Protein AF-A0A952AJ38-F1 (afdb_monomer_lite)

Secondary structure (DSSP, 8-state):
-HHHHHHHHHHHHHHHTTT-S--------HHHHHHHHH----PPPPPHHHHHHHHHHHHHHHHHHHHHHHHHH-HHHHTTS-TT-HHHHHHHHHHHHHHSS-GGGGS-SSPPPPSS---EEEE---HHHHHHHHHHHHHHHHHTTHHHHHHHTGGGTTSGGGSSTTHHHHHHHHTTSS-HHHHHHHHHHHHHHHHHHHHHHHTT-TTEEEE-TT-HHHHHHHHH-

Foldseek 3Di:
DLVVLLVVVVVVVVVCVVPDVDDDDDDLPLSSVCCNFFNDQPQDDFDVVLLVVLVVCCVVVHLVVLLVLCCVQAVVCSVVDPSVDSVVSSVQSRRCVRPVDGPVVSPDPGGDDDPDDDQAAAADDDLVVVLVVLLVVLVVCVVVCLLVVLVVCVVVCPPPVQVDQSNVLSVCCVVVVDPPVRSSVSSSVVVSVVVVVSCVSCVVPPSYDYDHPVPVVVVVVSVVD

Radius of gyration: 21.13 Å; chains: 1; bounding box: 54×47×45 Å

Structure (mmCIF, N/CA/C/O backbone):
data_AF-A0A952AJ38-F1
#
_entry.id   AF-A0A952AJ38-F1
#
loop_
_atom_site.group_PDB
_atom_site.id
_atom_site.type_symbol
_atom_site.label_atom_id
_atom_site.label_alt_id
_atom_site.label_comp_id
_atom_site.label_asym_id
_atom_site.label_entity_id
_atom_site.label_seq_id
_atom_site.pdbx_PDB_ins_code
_atom_site.Cartn_x
_atom_site.Cartn_y
_atom_site.Cartn_z
_atom_site.occupancy
_atom_site.B_iso_or_equiv
_atom_site.auth_seq_id
_atom_site.auth_comp_id
_atom_site.auth_asym_id
_atom_site.auth_atom_id
_atom_site.pdbx_PDB_model_num
ATOM 1 N N . ILE A 1 1 ? -6.603 13.387 -0.981 1.00 57.97 1 ILE A N 1
ATOM 2 C CA . ILE A 1 1 ? -6.885 11.988 -1.418 1.00 57.97 1 ILE A CA 1
ATOM 3 C C . ILE A 1 1 ? -7.470 11.147 -0.281 1.00 57.97 1 ILE A C 1
ATOM 5 O O . ILE A 1 1 ? -8.642 10.820 -0.361 1.00 57.97 1 ILE A O 1
ATOM 9 N N . PHE A 1 2 ? -6.724 10.821 0.784 1.00 65.38 2 PHE A N 1
ATOM 10 C CA . PHE A 1 2 ? -7.222 9.942 1.863 1.00 65.38 2 PHE A CA 1
ATOM 11 C C . PHE A 1 2 ? -8.479 10.477 2.567 1.00 65.38 2 PHE A C 1
ATOM 13 O O . PHE A 1 2 ? -9.446 9.740 2.738 1.00 65.38 2 PHE A O 1
ATOM 20 N N . HIS A 1 3 ? -8.494 11.773 2.894 1.00 67.06 3 HIS A N 1
ATOM 21 C CA . HIS A 1 3 ? -9.665 12.446 3.459 1.00 67.06 3 HIS A CA 1
ATOM 22 C C . HIS A 1 3 ? -10.887 12.341 2.528 1.00 67.06 3 HIS A C 1
ATOM 24 O O . HIS A 1 3 ? -11.971 11.941 2.944 1.00 67.06 3 HIS A O 1
ATOM 30 N N . THR A 1 4 ? -10.681 12.588 1.232 1.00 71.50 4 THR A N 1
ATOM 31 C CA . THR A 1 4 ? -11.706 12.463 0.187 1.00 71.50 4 THR A CA 1
ATOM 32 C C . THR A 1 4 ? -12.260 11.041 0.080 1.00 71.50 4 THR A C 1
ATOM 34 O O . THR A 1 4 ? -13.469 10.860 -0.027 1.00 71.50 4 THR A O 1
ATOM 37 N N . ILE A 1 5 ? -11.393 10.024 0.114 1.00 76.19 5 ILE A N 1
ATOM 38 C CA . ILE A 1 5 ? -11.800 8.613 0.044 1.00 76.19 5 ILE A CA 1
ATOM 39 C C . ILE A 1 5 ? -12.633 8.244 1.269 1.00 76.19 5 ILE A C 1
ATOM 41 O O . ILE A 1 5 ? -13.696 7.651 1.111 1.00 76.19 5 ILE A O 1
ATOM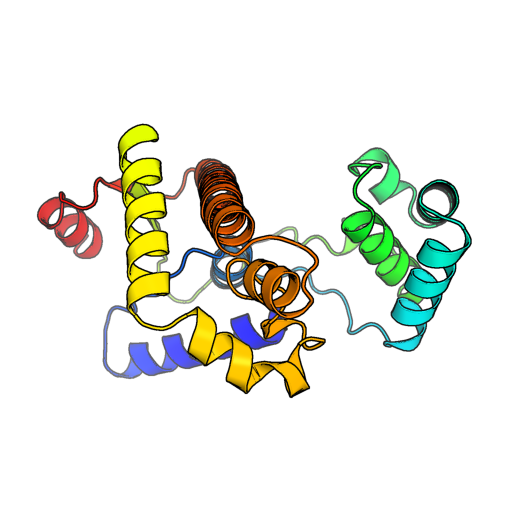 45 N N . ARG A 1 6 ? -12.210 8.669 2.467 1.00 81.31 6 ARG A N 1
ATOM 46 C CA . ARG A 1 6 ? -12.978 8.461 3.700 1.00 81.31 6 ARG A CA 1
ATOM 47 C C . ARG A 1 6 ? -14.382 9.048 3.588 1.00 81.31 6 ARG A C 1
ATOM 49 O O . ARG A 1 6 ? -15.346 8.335 3.834 1.00 81.31 6 ARG A O 1
ATOM 56 N N . ILE A 1 7 ? -14.500 10.315 3.180 1.00 80.62 7 ILE A N 1
ATOM 57 C CA . ILE A 1 7 ? -15.801 10.983 3.014 1.00 80.62 7 ILE A CA 1
ATOM 58 C C . ILE A 1 7 ? -16.688 10.208 2.038 1.00 80.62 7 ILE A C 1
ATOM 60 O O . ILE A 1 7 ? -17.851 9.944 2.340 1.00 80.62 7 ILE A O 1
ATOM 64 N N . LYS A 1 8 ? -16.138 9.800 0.888 1.00 85.25 8 LYS A N 1
ATOM 65 C CA . LYS A 1 8 ? -16.883 9.023 -0.111 1.00 85.25 8 LYS A CA 1
ATOM 66 C C . LYS A 1 8 ? -17.350 7.674 0.441 1.00 85.25 8 LYS A C 1
ATOM 68 O O . LYS A 1 8 ? -18.490 7.291 0.191 1.00 85.25 8 LYS A O 1
ATOM 73 N N . PHE A 1 9 ? -16.510 6.974 1.205 1.00 87.00 9 PHE A N 1
ATOM 74 C CA . PHE A 1 9 ? -16.883 5.712 1.846 1.00 87.00 9 PHE A CA 1
ATOM 75 C C . PHE A 1 9 ? -17.992 5.910 2.876 1.00 87.00 9 PHE A C 1
ATOM 77 O O . PHE A 1 9 ? -19.010 5.232 2.787 1.00 87.00 9 PHE A O 1
ATOM 84 N N . SER A 1 10 ? -17.859 6.880 3.784 1.00 85.88 10 SER A N 1
ATOM 85 C CA . SER A 1 10 ? -18.896 7.186 4.776 1.00 85.88 10 SER A CA 1
ATOM 86 C C . SER A 1 10 ? -20.231 7.546 4.118 1.00 85.88 10 SER A C 1
ATOM 88 O O . SER A 1 10 ? -21.268 7.022 4.513 1.00 85.88 10 SER A O 1
ATOM 90 N N . ALA A 1 11 ? -20.218 8.365 3.061 1.00 89.00 11 ALA A N 1
ATOM 91 C CA . ALA A 1 11 ? -21.431 8.707 2.319 1.00 89.00 11 ALA A CA 1
ATOM 92 C C . ALA A 1 11 ? -22.086 7.473 1.673 1.00 89.00 11 ALA A C 1
ATOM 94 O O . ALA A 1 11 ? -23.306 7.314 1.734 1.00 89.00 11 ALA A O 1
ATOM 95 N N . LYS A 1 12 ? -21.286 6.578 1.079 1.00 92.62 12 LYS A N 1
ATOM 96 C CA . LYS A 1 12 ? -21.795 5.364 0.429 1.00 92.62 12 LYS A CA 1
ATOM 97 C C . LYS A 1 12 ? -22.348 4.358 1.436 1.00 92.62 12 LYS A C 1
ATOM 99 O O . LYS A 1 12 ? -23.395 3.775 1.183 1.00 92.62 12 LYS A O 1
ATOM 104 N N . VAL A 1 13 ? -21.682 4.192 2.574 1.00 92.12 13 VAL A N 1
ATOM 105 C CA . VAL A 1 13 ? -22.129 3.321 3.667 1.00 92.12 13 VAL A CA 1
ATOM 106 C C . VAL A 1 13 ? -23.446 3.826 4.251 1.00 92.12 13 VAL A C 1
ATOM 108 O O . VAL A 1 13 ? -24.404 3.064 4.328 1.00 92.12 13 VAL A O 1
ATOM 111 N N . ASN A 1 14 ? -23.549 5.128 4.533 1.00 90.94 14 ASN A N 1
ATOM 112 C CA . ASN A 1 14 ? -24.799 5.734 4.998 1.00 90.94 14 ASN A CA 1
ATOM 113 C C . ASN A 1 14 ? -25.936 5.569 3.985 1.00 90.94 14 ASN A C 1
ATOM 115 O O . ASN A 1 14 ? -27.084 5.395 4.375 1.00 90.94 14 ASN A O 1
ATOM 119 N N . TYR A 1 15 ? -25.634 5.615 2.684 1.00 94.38 15 TYR A N 1
ATOM 120 C CA . TYR A 1 15 ? -26.619 5.335 1.641 1.00 94.38 15 TYR A CA 1
ATOM 121 C C . TYR A 1 15 ? -27.088 3.873 1.664 1.00 94.38 15 TYR A C 1
ATOM 123 O O . TYR A 1 15 ? -28.288 3.632 1.593 1.00 94.38 15 TYR A O 1
ATOM 131 N N . ILE A 1 16 ? -26.169 2.909 1.788 1.00 94.50 16 ILE A N 1
ATOM 132 C CA . ILE A 1 16 ? -26.499 1.474 1.858 1.00 94.50 16 ILE A CA 1
ATOM 133 C C . ILE A 1 16 ? -27.380 1.183 3.076 1.00 94.50 16 ILE A C 1
ATOM 135 O O . ILE A 1 16 ? -28.378 0.474 2.943 1.00 94.50 16 ILE A O 1
ATOM 139 N N . PHE A 1 17 ? -27.070 1.794 4.223 1.00 94.81 17 PHE A N 1
ATOM 140 C CA . PHE A 1 17 ? -27.839 1.623 5.455 1.00 94.81 17 PHE A CA 1
ATOM 141 C C . PHE A 1 17 ? -29.271 2.173 5.402 1.00 94.81 17 PHE A C 1
ATOM 143 O O . PHE A 1 17 ? -30.068 1.873 6.285 1.00 94.81 17 PHE A O 1
ATOM 150 N N . LYS A 1 18 ? -29.646 2.931 4.360 1.00 94.69 18 LYS A N 1
ATOM 151 C CA . LYS A 1 18 ? -31.046 3.344 4.165 1.00 94.69 18 LYS A CA 1
ATOM 152 C C . LYS A 1 18 ? -31.967 2.175 3.814 1.00 94.69 18 LYS A C 1
ATOM 154 O O . LYS A 1 18 ? -33.159 2.261 4.079 1.00 94.69 18 LYS A O 1
ATOM 159 N N . THR A 1 19 ? -31.438 1.132 3.174 1.00 95.75 19 THR A N 1
ATOM 160 C CA . THR A 1 19 ? -32.229 -0.006 2.670 1.00 95.75 19 THR A CA 1
ATOM 161 C C . THR A 1 19 ? -31.679 -1.369 3.076 1.00 95.75 19 THR A C 1
ATOM 163 O O . THR A 1 19 ? -32.331 -2.377 2.830 1.00 95.75 19 THR A O 1
ATOM 166 N N . ASN A 1 20 ? -30.493 -1.419 3.684 1.00 94.75 20 ASN A N 1
ATOM 167 C CA . ASN A 1 20 ? -29.841 -2.652 4.107 1.00 94.75 20 ASN A CA 1
ATOM 168 C C . ASN A 1 20 ? -29.348 -2.518 5.541 1.00 94.75 20 ASN A C 1
ATOM 170 O O . ASN A 1 20 ? -28.919 -1.454 5.967 1.00 94.75 20 ASN A O 1
ATOM 174 N N . ASN A 1 21 ? -29.305 -3.631 6.255 1.00 92.75 21 ASN A N 1
ATOM 175 C CA . ASN A 1 21 ? -28.887 -3.659 7.657 1.00 92.75 21 ASN A CA 1
ATOM 176 C C . ASN A 1 21 ? -27.367 -3.872 7.774 1.00 92.75 21 ASN A C 1
ATOM 178 O O . ASN A 1 21 ? -26.798 -3.784 8.857 1.00 92.75 21 ASN A O 1
ATOM 182 N N . LYS A 1 22 ? -26.714 -4.200 6.652 1.00 92.62 22 LYS A N 1
ATOM 183 C CA . LYS A 1 22 ? -25.302 -4.569 6.545 1.00 92.62 22 LYS A CA 1
ATOM 184 C C . LYS A 1 22 ? -24.695 -3.889 5.319 1.00 92.62 22 LYS A C 1
ATOM 186 O O . LYS A 1 22 ? -25.331 -3.803 4.269 1.00 92.62 22 LYS A O 1
ATOM 191 N N . ALA A 1 23 ? -23.453 -3.435 5.447 1.00 93.94 23 ALA A N 1
ATOM 192 C CA . ALA A 1 23 ? -22.664 -2.888 4.351 1.00 93.94 23 ALA A CA 1
ATOM 193 C C . ALA A 1 23 ? -21.300 -3.583 4.326 1.00 93.94 23 ALA A C 1
ATOM 195 O O . ALA A 1 23 ? -20.601 -3.613 5.337 1.00 93.94 23 ALA A O 1
ATOM 196 N N . VAL A 1 24 ? -20.917 -4.132 3.172 1.00 92.81 24 VAL A N 1
ATOM 197 C CA . VAL A 1 24 ? -19.643 -4.842 3.007 1.00 92.81 24 VAL A CA 1
ATOM 198 C C . VAL A 1 24 ? -18.662 -3.953 2.252 1.00 92.81 24 VAL A C 1
ATOM 200 O O . VAL A 1 24 ? -18.930 -3.522 1.130 1.00 92.81 24 VAL A O 1
ATOM 203 N N . ILE A 1 25 ? -17.510 -3.687 2.867 1.00 92.25 25 ILE A N 1
ATOM 204 C CA . ILE A 1 25 ? -16.391 -2.981 2.240 1.00 92.25 25 ILE A CA 1
ATOM 205 C C . ILE A 1 25 ? -15.280 -3.995 1.996 1.00 92.25 25 ILE A C 1
ATOM 207 O O . ILE A 1 25 ? -14.786 -4.614 2.935 1.00 92.25 25 ILE A O 1
ATOM 211 N N . VAL A 1 26 ? -14.866 -4.138 0.738 1.00 93.12 26 VAL A N 1
ATOM 212 C CA . VAL A 1 26 ? -13.813 -5.077 0.334 1.00 93.12 26 VAL A CA 1
ATOM 213 C C . VAL A 1 26 ? -12.613 -4.305 -0.198 1.00 93.12 26 VAL A C 1
ATOM 215 O O . VAL A 1 26 ? -12.753 -3.382 -1.000 1.00 93.12 26 VAL A O 1
ATOM 218 N N . GLY A 1 27 ? -11.413 -4.681 0.238 1.00 91.25 27 GLY A N 1
ATOM 219 C CA . GLY A 1 27 ? -10.174 -4.100 -0.265 1.00 91.25 27 GLY A CA 1
ATOM 220 C C . GLY A 1 27 ? -8.945 -4.574 0.500 1.00 91.25 27 GLY A C 1
ATOM 221 O O . GLY A 1 27 ? -9.046 -5.187 1.556 1.00 91.25 27 GLY A O 1
ATOM 222 N N . GLY A 1 28 ? -7.765 -4.267 -0.040 1.00 88.56 28 GLY A N 1
ATOM 223 C CA . GLY A 1 28 ? -6.478 -4.629 0.565 1.00 88.56 28 GLY A CA 1
ATOM 224 C C . GLY A 1 28 ? -5.629 -3.434 1.009 1.00 88.56 28 GLY A C 1
ATOM 225 O O . GLY A 1 28 ? -4.509 -3.613 1.491 1.00 88.56 28 GLY A O 1
ATOM 226 N N . THR A 1 29 ? -6.110 -2.201 0.837 1.00 91.00 29 THR A N 1
ATOM 227 C CA . THR A 1 29 ? -5.345 -0.998 1.190 1.00 91.00 29 THR A CA 1
ATOM 228 C C . THR A 1 29 ? -5.530 -0.683 2.668 1.00 91.00 29 THR A C 1
ATOM 230 O O . THR A 1 29 ? -6.440 0.052 3.051 1.00 91.00 29 THR A O 1
ATOM 233 N N . GLY A 1 30 ? -4.640 -1.220 3.506 1.00 90.31 30 GLY A N 1
ATOM 234 C CA . GLY A 1 30 ? -4.735 -1.111 4.964 1.00 90.31 30 GLY A CA 1
ATOM 235 C C . GLY A 1 30 ? -4.888 0.319 5.488 1.00 90.31 30 GLY A C 1
ATOM 236 O O . GLY A 1 30 ? -5.667 0.548 6.407 1.00 90.31 30 GLY A O 1
ATOM 237 N N . LEU A 1 31 ? -4.229 1.303 4.866 1.00 87.94 31 LEU A N 1
ATOM 238 C CA . LEU A 1 31 ? -4.378 2.709 5.250 1.00 87.94 31 LEU A CA 1
ATOM 239 C C . LEU A 1 31 ? -5.776 3.273 4.938 1.00 87.94 31 LEU A C 1
ATOM 241 O O . LEU A 1 31 ? -6.271 4.086 5.708 1.00 87.94 31 LEU A O 1
ATOM 245 N N . TYR A 1 32 ? -6.431 2.848 3.851 1.00 90.44 32 TYR A N 1
ATOM 246 C CA . TYR A 1 32 ? -7.797 3.291 3.532 1.00 90.44 32 TYR A CA 1
ATOM 247 C C . TYR A 1 32 ? -8.815 2.673 4.491 1.00 90.44 32 TYR A C 1
ATOM 249 O O . TYR A 1 32 ? -9.697 3.377 4.975 1.00 90.44 32 TYR A O 1
ATOM 257 N N . ILE A 1 33 ? -8.657 1.383 4.804 1.00 90.69 33 ILE A N 1
ATOM 258 C CA . ILE A 1 33 ? -9.509 0.690 5.778 1.00 90.69 33 ILE A CA 1
ATOM 259 C C . ILE A 1 33 ? -9.339 1.325 7.157 1.00 90.69 33 ILE A C 1
ATOM 261 O O . ILE A 1 33 ? -10.325 1.700 7.780 1.00 90.69 33 ILE A O 1
ATOM 265 N N . LYS A 1 34 ? -8.095 1.552 7.595 1.00 88.38 34 LYS A N 1
ATOM 266 C CA . LYS A 1 34 ? -7.809 2.246 8.854 1.00 88.38 34 LYS A CA 1
ATOM 267 C C . LYS A 1 34 ? -8.424 3.647 8.883 1.00 88.38 34 LYS A C 1
ATOM 269 O O . LYS A 1 34 ? -9.102 3.992 9.839 1.00 88.38 34 LYS A O 1
ATOM 274 N N . ALA A 1 35 ? -8.240 4.428 7.818 1.00 88.50 35 ALA A N 1
ATOM 275 C CA . ALA A 1 35 ? -8.795 5.776 7.702 1.00 88.50 35 ALA A CA 1
ATOM 276 C C . ALA A 1 35 ? -10.323 5.808 7.828 1.00 88.50 35 ALA A C 1
ATOM 278 O O . ALA A 1 35 ? -10.878 6.743 8.404 1.00 88.50 35 ALA A O 1
ATOM 279 N N . PHE A 1 36 ? -10.996 4.802 7.267 1.00 89.50 36 PHE A N 1
ATOM 280 C CA . PHE A 1 36 ? -12.436 4.635 7.384 1.00 89.50 36 PHE A CA 1
ATOM 281 C C . PHE A 1 36 ? -12.840 4.232 8.805 1.00 89.50 36 PHE A C 1
ATOM 283 O O . PHE A 1 36 ? -13.657 4.920 9.410 1.00 89.50 36 PHE A O 1
ATOM 290 N N . CYS A 1 37 ? -12.241 3.176 9.357 1.00 88.88 37 CYS A N 1
ATOM 291 C CA . CYS A 1 37 ? -12.620 2.632 10.661 1.00 88.88 37 CYS A CA 1
ATOM 292 C C . CYS A 1 37 ? -12.268 3.570 11.823 1.00 88.88 37 CYS A C 1
ATOM 294 O O . CYS A 1 37 ? -13.074 3.763 12.722 1.00 88.88 37 CYS A O 1
ATOM 296 N N . GLU A 1 38 ? -11.077 4.163 11.807 1.00 87.00 38 GLU A N 1
ATOM 297 C CA . GLU A 1 38 ? -10.504 4.881 12.954 1.00 87.00 38 GLU A CA 1
ATOM 298 C C . GLU A 1 38 ? -10.429 6.395 12.743 1.00 87.00 38 GLU A C 1
ATOM 300 O O . GLU A 1 38 ? -10.323 7.147 13.713 1.00 87.00 38 GLU A O 1
ATOM 305 N N . GLY A 1 39 ? -10.504 6.856 11.493 1.00 84.81 39 GLY A N 1
ATOM 306 C CA . GLY A 1 39 ? -10.269 8.245 11.121 1.00 84.81 39 GLY A CA 1
ATOM 307 C C . GLY A 1 39 ? -8.856 8.527 10.621 1.00 84.81 39 GLY A C 1
ATOM 308 O O . GLY A 1 39 ? -8.023 7.639 10.466 1.00 84.81 39 GLY A O 1
ATOM 309 N N . LEU A 1 40 ? -8.605 9.801 10.323 1.00 80.62 40 LEU A N 1
ATOM 310 C CA . LEU A 1 40 ? -7.310 10.312 9.884 1.00 80.62 40 LEU A CA 1
ATOM 311 C C . LEU A 1 40 ? -6.885 11.445 10.808 1.00 80.62 40 LEU A C 1
ATOM 313 O O . LEU A 1 40 ? -7.742 12.149 11.342 1.00 80.62 40 LEU A O 1
ATOM 317 N N . ASP A 1 41 ? -5.575 11.619 10.931 1.00 83.31 41 ASP A N 1
ATOM 318 C CA . ASP A 1 41 ? -4.971 12.782 11.572 1.00 83.31 41 ASP A CA 1
ATOM 319 C C . ASP A 1 41 ? -5.428 14.061 10.857 1.00 83.31 41 ASP A C 1
ATOM 321 O O . ASP A 1 41 ? -5.415 14.142 9.622 1.00 83.31 41 ASP A O 1
ATOM 325 N N . GLU A 1 42 ? -5.853 15.058 11.630 1.00 81.69 42 GLU A N 1
ATOM 326 C CA . GLU A 1 42 ? -6.398 16.321 11.121 1.00 81.69 42 GLU A CA 1
ATOM 327 C C . GLU A 1 42 ? -5.270 17.294 10.788 1.00 81.69 42 GLU A C 1
ATOM 329 O O . GLU A 1 42 ? -5.062 18.313 11.439 1.00 81.69 42 GLU A O 1
ATOM 334 N N . ILE A 1 43 ? -4.500 16.944 9.763 1.00 84.50 43 ILE A N 1
ATOM 335 C CA . ILE A 1 43 ? -3.451 17.809 9.230 1.00 84.50 43 ILE A CA 1
ATOM 336 C C . ILE A 1 43 ? -4.097 18.771 8.223 1.00 84.50 43 ILE A C 1
ATOM 338 O O . ILE A 1 43 ? -4.778 18.291 7.312 1.00 84.50 43 ILE A O 1
ATOM 342 N N . PRO A 1 44 ? -3.875 20.094 8.336 1.00 84.62 44 PRO A N 1
ATOM 343 C CA . PRO A 1 44 ? -4.426 21.056 7.389 1.00 84.62 44 PRO A CA 1
ATOM 344 C C . PRO A 1 44 ? -3.898 20.816 5.970 1.00 84.62 44 PRO A C 1
ATOM 346 O O . PRO A 1 44 ? -2.819 20.243 5.773 1.00 84.62 44 PRO A O 1
ATOM 349 N N . ASP A 1 45 ? -4.655 21.276 4.974 1.00 86.88 45 ASP A N 1
ATOM 350 C CA . ASP A 1 45 ? -4.214 21.225 3.585 1.00 86.88 45 ASP A CA 1
ATOM 351 C C . ASP A 1 45 ? -2.982 22.115 3.404 1.00 86.88 45 ASP A C 1
ATOM 353 O O . ASP A 1 45 ? -3.009 23.323 3.633 1.00 86.88 45 ASP A O 1
ATOM 357 N N . ILE A 1 46 ? -1.872 21.480 3.028 1.00 89.31 46 ILE A N 1
ATOM 358 C CA . ILE A 1 46 ? -0.579 22.145 2.879 1.00 89.31 46 ILE A CA 1
ATOM 359 C C . ILE A 1 46 ? -0.444 22.641 1.436 1.00 89.31 46 ILE A C 1
ATOM 361 O O . ILE A 1 46 ? -0.600 21.820 0.522 1.00 89.31 46 ILE A O 1
ATOM 365 N N . PRO A 1 47 ? -0.101 23.927 1.222 1.00 92.00 47 PRO A N 1
ATOM 366 C CA . PRO A 1 47 ? 0.149 24.486 -0.101 1.00 92.00 47 PRO A CA 1
ATOM 367 C C . PRO A 1 47 ? 1.179 23.672 -0.889 1.00 92.00 47 PRO A C 1
ATOM 369 O O . PRO A 1 47 ? 2.188 23.199 -0.347 1.00 92.00 47 PRO A O 1
ATOM 372 N N . ASN A 1 48 ? 0.922 23.481 -2.182 1.00 91.44 48 ASN A N 1
ATOM 373 C CA . ASN A 1 48 ? 1.735 22.594 -3.012 1.00 91.44 48 ASN A CA 1
ATOM 374 C C . ASN A 1 48 ? 3.159 23.140 -3.216 1.00 91.44 48 ASN A C 1
ATOM 376 O O . ASN A 1 48 ? 4.095 22.365 -3.397 1.00 91.44 48 ASN A O 1
ATOM 380 N N . GLU A 1 49 ? 3.338 24.454 -3.115 1.00 95.69 49 GLU A N 1
ATOM 381 C CA . GLU A 1 49 ? 4.610 25.167 -3.229 1.00 95.69 49 GLU A CA 1
ATOM 382 C C . GLU A 1 49 ? 5.602 24.713 -2.147 1.00 95.69 49 GLU A C 1
ATOM 384 O O . GLU A 1 49 ? 6.786 24.515 -2.425 1.00 95.69 49 GLU A O 1
ATOM 389 N N . ILE A 1 50 ? 5.118 24.463 -0.921 1.00 95.25 50 ILE A N 1
ATOM 390 C CA . ILE A 1 50 ? 5.946 23.956 0.187 1.00 95.25 50 ILE A CA 1
ATOM 391 C C . ILE A 1 50 ? 6.459 22.557 -0.148 1.00 95.25 50 ILE A C 1
ATOM 393 O O . ILE A 1 50 ? 7.656 22.281 -0.030 1.00 95.25 50 ILE A O 1
ATOM 397 N N . ARG A 1 51 ? 5.564 21.680 -0.617 1.00 94.00 51 ARG A N 1
ATOM 398 C CA . ARG A 1 51 ? 5.928 20.325 -1.047 1.00 94.00 51 ARG A CA 1
ATOM 399 C C . ARG A 1 51 ? 6.936 20.363 -2.191 1.00 94.00 51 ARG A C 1
ATOM 401 O O . ARG A 1 51 ? 7.948 19.671 -2.127 1.00 94.00 51 ARG A O 1
ATOM 408 N N . GLN A 1 52 ? 6.687 21.171 -3.217 1.00 95.25 52 GLN A N 1
ATOM 409 C CA . GLN A 1 52 ? 7.579 21.300 -4.370 1.00 95.25 52 GLN A CA 1
ATOM 410 C C . GLN A 1 52 ? 8.968 21.798 -3.962 1.00 95.25 52 GLN A C 1
ATOM 412 O O . GLN A 1 52 ? 9.965 21.225 -4.394 1.00 95.25 52 GLN A O 1
ATOM 417 N N . SER A 1 53 ? 9.046 22.792 -3.074 1.00 96.94 53 SER A N 1
ATOM 418 C CA . SER A 1 53 ? 10.316 23.295 -2.539 1.00 96.94 53 SER A CA 1
ATOM 419 C C . SER A 1 53 ? 11.089 22.222 -1.766 1.00 96.94 53 SER A C 1
ATOM 421 O O . SER A 1 53 ? 12.300 22.066 -1.947 1.00 96.94 53 SER A O 1
ATOM 423 N N . ILE A 1 54 ? 10.409 21.427 -0.935 1.00 97.19 54 ILE A N 1
ATOM 424 C CA . ILE A 1 54 ? 11.041 20.328 -0.191 1.00 97.19 54 ILE A CA 1
ATOM 425 C C . ILE A 1 54 ? 11.536 19.236 -1.143 1.00 97.19 54 ILE A C 1
ATOM 427 O O . ILE A 1 54 ? 12.679 18.801 -1.010 1.00 97.19 54 ILE A O 1
ATOM 431 N N . ILE A 1 55 ? 10.720 18.832 -2.122 1.00 96.19 55 ILE A N 1
ATOM 432 C CA . ILE A 1 55 ? 11.102 17.842 -3.140 1.00 96.19 55 ILE A CA 1
ATOM 433 C C . ILE A 1 55 ? 12.311 18.338 -3.938 1.00 96.19 55 ILE A C 1
ATOM 435 O O . ILE A 1 55 ? 13.268 17.591 -4.125 1.00 96.19 55 ILE A O 1
ATOM 439 N N . PHE A 1 56 ? 12.311 19.603 -4.363 1.00 97.31 56 PHE A N 1
ATOM 440 C CA . PHE A 1 56 ? 13.433 20.207 -5.078 1.00 97.31 56 PHE A CA 1
ATOM 441 C C . PHE A 1 56 ? 14.723 20.169 -4.249 1.00 97.31 56 PHE A C 1
ATOM 443 O O . PHE A 1 56 ? 15.767 19.728 -4.731 1.00 97.31 56 PHE A O 1
ATOM 450 N N . ASN A 1 57 ? 14.663 20.574 -2.978 1.00 97.56 57 ASN A N 1
ATOM 451 C CA . ASN A 1 57 ? 15.825 20.530 -2.092 1.00 97.56 57 ASN A CA 1
ATOM 452 C C . ASN A 1 57 ? 16.291 19.095 -1.810 1.00 97.56 57 ASN A C 1
ATOM 454 O O . ASN A 1 57 ? 17.491 18.848 -1.761 1.00 97.56 57 ASN A O 1
ATOM 458 N N . TYR A 1 58 ? 15.373 18.138 -1.660 1.00 97.81 58 TYR A N 1
ATOM 459 C CA . TYR A 1 58 ? 15.729 16.731 -1.493 1.00 97.81 58 TYR A CA 1
ATOM 460 C C . TYR A 1 58 ? 16.425 16.174 -2.740 1.00 97.81 58 TYR A C 1
ATOM 462 O O . TYR A 1 58 ? 17.469 15.541 -2.618 1.00 97.81 58 TYR A O 1
ATOM 470 N N . ASN A 1 59 ? 15.908 16.466 -3.933 1.00 96.62 59 ASN A N 1
ATOM 471 C CA . ASN A 1 59 ? 16.503 16.007 -5.189 1.00 96.62 59 ASN A CA 1
ATOM 472 C C . ASN A 1 59 ? 17.889 16.619 -5.442 1.00 96.62 59 ASN A C 1
ATOM 474 O O . ASN A 1 59 ? 18.741 15.969 -6.036 1.00 96.62 59 ASN A O 1
ATOM 478 N N . THR A 1 60 ? 18.128 17.852 -4.987 1.00 97.44 60 THR A N 1
ATOM 479 C CA . THR A 1 60 ? 19.404 18.561 -5.196 1.00 97.44 60 THR A CA 1
ATOM 480 C C . THR A 1 60 ? 20.440 18.295 -4.103 1.00 97.44 60 THR A C 1
ATOM 482 O O . THR A 1 60 ? 21.627 18.210 -4.396 1.00 97.44 60 THR A O 1
ATOM 485 N N . LYS A 1 61 ? 20.018 18.166 -2.839 1.00 97.50 61 LYS A N 1
ATOM 486 C CA . LYS A 1 61 ? 20.911 18.072 -1.664 1.00 97.50 61 LYS A CA 1
ATOM 487 C C . LYS A 1 61 ? 20.907 16.695 -0.996 1.00 97.50 61 LYS A C 1
ATOM 489 O O . LYS A 1 61 ? 21.718 16.431 -0.107 1.00 97.50 61 LYS A O 1
ATOM 494 N N . GLY A 1 62 ? 19.998 15.816 -1.402 1.00 97.00 62 GLY A N 1
ATOM 495 C CA . GLY A 1 62 ? 19.914 14.435 -0.949 1.00 97.00 62 GLY A CA 1
ATOM 496 C C . GLY A 1 62 ? 19.359 14.244 0.466 1.00 97.00 62 GLY A C 1
ATOM 497 O O . GLY A 1 62 ? 18.911 15.165 1.155 1.00 97.00 62 GLY A O 1
ATOM 498 N N . LEU A 1 63 ? 19.403 12.985 0.911 1.00 97.50 63 LEU A N 1
ATOM 499 C CA . LEU A 1 63 ? 18.820 12.532 2.177 1.00 97.50 63 LEU A CA 1
ATOM 500 C C . LEU A 1 63 ? 19.444 13.201 3.406 1.00 97.50 63 LEU A C 1
ATOM 502 O O . LEU A 1 63 ? 18.728 13.515 4.352 1.00 97.50 63 LEU A O 1
ATOM 506 N N . ARG A 1 64 ? 20.756 13.460 3.389 1.00 97.50 64 ARG A N 1
ATOM 507 C CA . ARG A 1 64 ? 21.457 14.069 4.528 1.00 97.50 64 ARG A CA 1
ATOM 508 C C . ARG A 1 64 ? 20.925 15.467 4.846 1.00 97.50 64 ARG A C 1
ATOM 510 O O . ARG A 1 64 ? 20.739 15.801 6.013 1.00 97.50 64 ARG A O 1
ATOM 517 N N . TRP A 1 65 ? 20.637 16.264 3.815 1.00 98.00 65 TRP A N 1
ATOM 518 C CA . TRP A 1 65 ? 19.990 17.562 3.992 1.00 98.00 65 TRP A CA 1
ATOM 519 C C . TRP A 1 65 ? 18.602 17.407 4.614 1.00 98.00 65 TRP A C 1
ATOM 521 O O . TRP A 1 65 ? 18.285 18.095 5.582 1.00 98.00 65 TRP A O 1
ATOM 531 N N . LEU A 1 66 ? 17.799 16.475 4.095 1.00 98.06 66 LEU A N 1
ATOM 532 C CA . LEU A 1 66 ? 16.440 16.240 4.574 1.00 98.06 66 LEU A CA 1
ATOM 533 C C . LEU A 1 66 ? 16.427 15.802 6.046 1.00 98.06 66 LEU A C 1
ATOM 535 O O . LEU A 1 66 ? 15.647 16.323 6.838 1.00 98.06 66 LEU A O 1
ATOM 539 N N . GLN A 1 67 ? 17.326 14.893 6.422 1.00 98.19 67 GLN A N 1
ATOM 540 C CA . GLN A 1 67 ? 17.514 14.452 7.802 1.00 98.19 67 GLN A CA 1
ATOM 541 C C . GLN A 1 67 ? 17.865 15.621 8.725 1.00 98.19 67 GLN A C 1
ATOM 543 O O . GLN A 1 67 ? 17.226 15.793 9.761 1.00 98.19 67 GLN A O 1
ATOM 548 N N . GLN A 1 68 ? 18.826 16.464 8.334 1.00 97.88 68 GLN A N 1
ATOM 549 C CA . GLN A 1 68 ? 19.207 17.631 9.130 1.00 97.88 68 GLN A CA 1
ATOM 550 C C . GLN A 1 68 ? 18.056 18.638 9.252 1.00 97.88 68 GLN A C 1
ATOM 552 O O . GLN A 1 68 ? 17.798 19.145 10.340 1.00 97.88 68 GLN A O 1
ATOM 557 N N . ALA A 1 69 ? 17.335 18.900 8.159 1.00 97.62 69 ALA A N 1
ATOM 558 C CA . ALA A 1 69 ? 16.197 19.812 8.155 1.00 97.62 69 ALA A CA 1
ATOM 559 C C . ALA A 1 69 ? 15.079 19.336 9.095 1.00 97.62 69 ALA A C 1
ATOM 561 O O . ALA A 1 69 ? 14.552 20.138 9.865 1.00 97.62 69 ALA A O 1
ATOM 562 N N . VAL A 1 70 ? 14.751 18.039 9.075 1.00 97.88 70 VAL A N 1
ATOM 563 C CA . VAL A 1 70 ? 13.769 17.447 9.996 1.00 97.88 70 VAL A CA 1
ATOM 564 C C . VAL A 1 70 ? 14.278 17.484 11.431 1.00 97.88 70 VAL A C 1
ATOM 566 O O . VAL A 1 70 ? 13.552 17.945 12.300 1.00 97.88 70 VAL A O 1
ATOM 569 N N . LYS A 1 71 ? 15.529 17.087 11.690 1.00 97.56 71 LYS A N 1
ATOM 570 C CA . LYS A 1 71 ? 16.116 17.121 13.038 1.00 97.56 71 LYS A CA 1
ATOM 571 C C . LYS A 1 71 ? 16.061 18.516 13.665 1.00 97.56 71 LYS A C 1
ATOM 573 O O . LYS A 1 71 ? 15.814 18.637 14.859 1.00 97.56 71 LYS A O 1
ATOM 578 N N . THR A 1 72 ? 16.300 19.556 12.868 1.00 97.44 72 THR A N 1
ATOM 579 C CA . THR A 1 72 ? 16.266 20.946 13.334 1.00 97.44 72 THR A CA 1
ATOM 580 C C . THR A 1 72 ? 14.843 21.468 13.525 1.00 97.44 72 THR A C 1
ATOM 582 O O . THR A 1 72 ? 14.605 22.190 14.487 1.00 97.44 72 THR A O 1
ATOM 585 N N . LYS A 1 73 ? 13.904 21.148 12.624 1.00 97.06 73 LYS A N 1
ATOM 586 C CA . LYS A 1 73 ? 12.556 21.743 12.649 1.00 97.06 73 LYS A CA 1
ATOM 587 C C . LYS A 1 73 ? 11.513 20.925 13.408 1.00 97.06 73 LYS A C 1
ATOM 589 O O . LYS A 1 73 ? 10.619 21.515 13.992 1.00 97.06 73 LYS A O 1
ATOM 594 N N . ASP A 1 74 ? 11.612 19.601 13.398 1.00 96.81 74 ASP A N 1
ATOM 595 C CA . ASP A 1 74 ? 10.668 18.673 14.029 1.00 96.81 74 ASP A CA 1
ATOM 596 C C . ASP A 1 74 ? 11.432 17.592 14.810 1.00 96.81 74 ASP A C 1
ATOM 598 O O . ASP A 1 74 ? 11.482 16.415 14.438 1.00 96.81 74 ASP A O 1
ATOM 602 N N . TYR A 1 75 ? 12.077 18.016 15.900 1.00 95.88 75 TYR A N 1
ATOM 603 C CA . TYR A 1 75 ? 12.867 17.125 16.751 1.00 95.88 75 TYR A CA 1
ATOM 604 C C . TYR A 1 75 ? 12.011 16.008 17.380 1.00 95.88 75 TYR A C 1
ATOM 606 O O . TYR A 1 75 ? 12.450 14.862 17.461 1.00 95.88 75 TYR A O 1
ATOM 614 N N . ILE A 1 76 ? 10.760 16.314 17.747 1.00 95.44 76 ILE A N 1
ATOM 615 C CA . ILE A 1 76 ? 9.819 15.355 18.352 1.00 95.44 76 ILE A CA 1
ATOM 616 C C . ILE A 1 76 ? 9.554 14.177 17.406 1.00 95.44 76 ILE A C 1
ATOM 618 O O . ILE A 1 76 ? 9.560 13.018 17.831 1.00 95.44 76 ILE A O 1
ATOM 622 N N . PHE A 1 77 ? 9.330 14.450 16.117 1.00 95.69 77 PHE A N 1
ATOM 623 C CA . PHE A 1 77 ? 9.214 13.399 15.112 1.00 95.69 77 PHE A CA 1
ATOM 624 C C . PHE A 1 77 ? 10.552 12.697 14.874 1.00 95.69 77 PHE A C 1
ATOM 626 O O . PHE A 1 77 ? 10.590 11.468 14.798 1.00 95.69 77 PHE A O 1
ATOM 633 N N . TRP A 1 78 ? 11.649 13.457 14.778 1.00 96.38 78 TRP A N 1
ATOM 634 C CA . TRP A 1 78 ? 12.989 12.932 14.499 1.00 96.38 78 TRP A CA 1
ATOM 635 C C . TRP A 1 78 ? 13.418 11.813 15.458 1.00 96.38 78 TRP A C 1
ATOM 637 O O . TRP A 1 78 ? 13.976 10.813 15.004 1.00 96.38 78 TRP A O 1
ATOM 647 N N . GLU A 1 79 ? 13.126 11.943 16.755 1.00 95.50 79 GLU A N 1
ATOM 648 C CA . GLU A 1 79 ? 13.472 10.928 17.763 1.00 95.50 79 GLU A CA 1
ATOM 649 C C . GLU A 1 79 ? 12.788 9.574 17.534 1.00 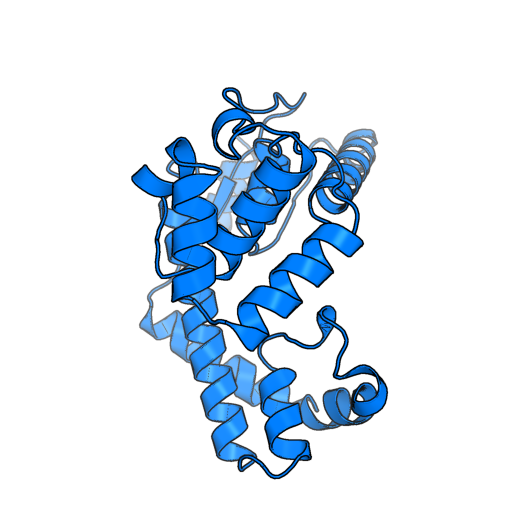95.50 79 GLU A C 1
ATOM 651 O O . GLU A 1 79 ? 13.319 8.537 17.924 1.00 95.50 79 GLU A O 1
ATOM 656 N N . LYS A 1 80 ? 11.619 9.566 16.886 1.00 92.31 80 LYS A N 1
ATOM 657 C CA . LYS A 1 80 ? 10.791 8.364 16.690 1.00 92.31 80 LYS A CA 1
ATOM 658 C C . LYS A 1 80 ? 10.803 7.852 15.251 1.00 92.31 80 LYS A C 1
ATOM 660 O O . LYS A 1 80 ? 10.320 6.751 14.981 1.00 92.31 80 LYS A O 1
ATOM 665 N N . ALA A 1 81 ? 11.264 8.670 14.310 1.00 91.19 81 ALA A N 1
ATOM 666 C CA . ALA A 1 81 ? 11.129 8.413 12.888 1.00 91.19 81 ALA A CA 1
ATOM 667 C C . ALA A 1 81 ? 12.125 7.370 12.366 1.00 91.19 81 ALA A C 1
ATOM 669 O O . ALA A 1 81 ? 13.272 7.274 12.794 1.00 91.19 81 ALA A O 1
ATOM 670 N N . GLU A 1 82 ? 11.705 6.646 11.328 1.00 90.19 82 GLU A N 1
ATOM 671 C CA . GLU A 1 82 ? 12.620 5.888 10.478 1.00 90.19 82 GLU A CA 1
ATOM 672 C C . GLU A 1 82 ? 13.395 6.868 9.585 1.00 90.19 82 GLU A C 1
ATOM 674 O O . GLU A 1 82 ? 12.886 7.362 8.576 1.00 90.19 82 GLU A O 1
ATOM 679 N N . GLN A 1 83 ? 14.639 7.153 9.958 1.00 92.50 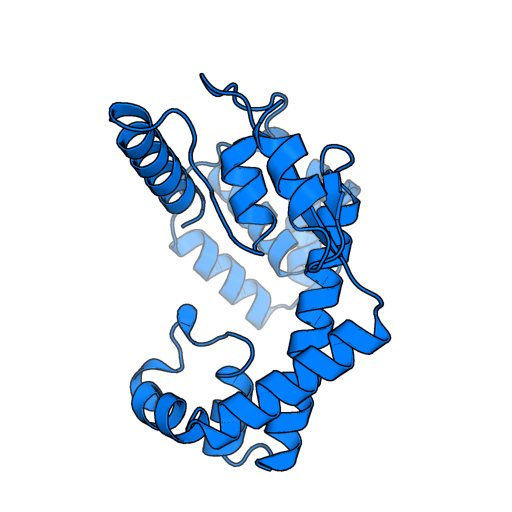83 GLN A N 1
ATOM 680 C CA . GLN A 1 83 ? 15.451 8.211 9.344 1.00 92.50 83 GLN A CA 1
ATOM 681 C C . GLN A 1 83 ? 15.903 7.898 7.907 1.00 92.50 83 GLN A C 1
ATOM 683 O O . GLN A 1 83 ? 16.425 8.776 7.226 1.00 92.50 83 GLN A O 1
ATOM 688 N N . GLN A 1 84 ? 15.695 6.671 7.425 1.00 94.44 84 GLN A N 1
ATOM 689 C CA . GLN A 1 84 ? 16.020 6.258 6.054 1.00 94.44 84 GLN A CA 1
ATOM 690 C C . GLN A 1 84 ? 14.824 6.355 5.097 1.00 94.44 84 GLN A C 1
ATOM 692 O O . GLN A 1 84 ? 14.937 6.006 3.925 1.00 94.44 84 GLN A O 1
ATOM 697 N N . ASN A 1 85 ? 13.670 6.834 5.573 1.00 93.44 85 ASN A N 1
ATOM 698 C CA . ASN A 1 85 ? 12.448 6.912 4.783 1.00 93.44 85 ASN A CA 1
ATOM 699 C C . ASN A 1 85 ? 12.187 8.356 4.305 1.00 93.44 85 ASN A C 1
ATOM 701 O O . ASN A 1 85 ? 11.544 9.135 5.018 1.00 93.44 85 ASN A O 1
ATOM 705 N N . PRO A 1 86 ? 12.646 8.743 3.098 1.00 95.19 86 PRO A N 1
ATOM 706 C CA . PRO A 1 86 ? 12.564 10.126 2.632 1.00 95.19 86 PRO A CA 1
ATOM 707 C C . PRO A 1 86 ? 11.123 10.617 2.494 1.00 95.19 86 PRO A C 1
ATOM 709 O O . PRO A 1 86 ? 10.851 11.774 2.790 1.00 95.19 86 PRO A O 1
ATOM 712 N N . GLN A 1 87 ? 10.173 9.755 2.116 1.00 92.56 87 GLN A N 1
ATOM 713 C CA . GLN A 1 87 ? 8.765 10.153 2.009 1.00 92.56 87 GLN A CA 1
ATOM 714 C C . GLN A 1 87 ? 8.189 10.570 3.366 1.00 92.56 87 GLN A C 1
ATOM 716 O O . GLN A 1 87 ? 7.502 11.587 3.461 1.00 92.56 87 GLN A O 1
ATOM 721 N N . ARG A 1 88 ? 8.500 9.818 4.430 1.00 93.19 88 ARG A N 1
ATOM 722 C CA . ARG A 1 88 ? 8.074 10.160 5.795 1.00 93.19 88 ARG A CA 1
ATOM 723 C C . ARG A 1 88 ? 8.738 11.435 6.300 1.00 93.19 88 ARG A C 1
ATOM 725 O O . ARG A 1 88 ? 8.050 12.285 6.857 1.00 93.19 88 ARG A O 1
ATOM 732 N N . LEU A 1 89 ? 10.042 11.581 6.071 1.00 96.94 89 LEU A N 1
ATOM 733 C CA . LEU A 1 89 ? 10.788 12.778 6.457 1.00 96.94 89 LEU A CA 1
ATOM 734 C C . LEU A 1 89 ? 10.281 14.031 5.725 1.00 96.94 89 LEU A C 1
ATOM 736 O O . LEU A 1 89 ? 10.025 15.044 6.367 1.00 96.94 89 LEU A O 1
ATOM 740 N N . MET A 1 90 ? 10.074 13.959 4.404 1.00 96.62 90 MET A N 1
ATOM 741 C CA . MET A 1 90 ? 9.509 15.068 3.627 1.00 96.62 90 MET A CA 1
ATOM 742 C C . MET A 1 90 ? 8.118 15.434 4.136 1.00 96.62 90 MET A C 1
ATOM 744 O O . MET A 1 90 ? 7.845 16.613 4.329 1.00 96.62 90 MET A O 1
ATOM 748 N N . ARG A 1 91 ? 7.259 14.448 4.432 1.00 94.56 91 ARG A N 1
ATOM 749 C CA . ARG A 1 91 ? 5.917 14.724 4.957 1.00 94.56 91 ARG A CA 1
ATOM 750 C C . ARG A 1 91 ? 5.947 15.417 6.319 1.00 94.56 91 ARG A C 1
ATOM 752 O O . ARG A 1 91 ? 5.180 16.351 6.520 1.00 94.56 91 ARG A O 1
ATOM 759 N N . ALA A 1 92 ? 6.813 14.994 7.237 1.00 95.06 92 ALA A N 1
ATOM 760 C CA . ALA A 1 92 ? 6.974 15.681 8.519 1.00 95.06 92 ALA A CA 1
ATOM 761 C C . ALA A 1 92 ? 7.487 17.114 8.326 1.00 95.06 92 ALA A C 1
ATOM 763 O O . ALA A 1 92 ? 6.932 18.055 8.890 1.00 95.06 92 ALA A O 1
ATOM 764 N N . LEU A 1 93 ? 8.479 17.291 7.446 1.00 97.12 93 LEU A N 1
ATOM 765 C CA . LEU A 1 93 ? 9.034 18.603 7.127 1.00 97.12 93 LEU A CA 1
ATOM 766 C C . LEU A 1 93 ? 7.992 19.544 6.505 1.00 97.12 93 LEU A C 1
ATOM 768 O O . LEU A 1 93 ? 7.969 20.724 6.847 1.00 97.12 93 LEU A O 1
ATOM 772 N N . GLU A 1 94 ? 7.126 19.037 5.621 1.00 96.69 94 GLU A N 1
ATOM 773 C CA . GLU A 1 94 ? 5.990 19.782 5.062 1.00 96.69 94 GLU A CA 1
ATOM 774 C C . GLU A 1 94 ? 5.081 20.302 6.182 1.00 96.69 94 GLU A C 1
ATOM 776 O O . GLU A 1 94 ? 4.782 21.495 6.229 1.00 96.69 94 GLU A O 1
ATOM 781 N N . VAL A 1 95 ? 4.664 19.411 7.092 1.00 95.50 95 VAL A N 1
ATOM 782 C CA . VAL A 1 95 ? 3.730 19.724 8.186 1.00 95.50 95 VAL A CA 1
ATOM 783 C C . VAL A 1 95 ? 4.311 20.771 9.119 1.00 95.50 95 VAL A C 1
ATOM 785 O O . VAL A 1 95 ? 3.668 21.796 9.344 1.00 95.50 95 VAL A O 1
ATOM 788 N N . VAL A 1 96 ? 5.532 20.565 9.613 1.00 96.69 96 VAL A N 1
ATOM 789 C CA . VAL A 1 96 ? 6.144 21.498 10.564 1.00 96.69 96 VAL A CA 1
ATOM 790 C C . VAL A 1 96 ? 6.482 22.837 9.917 1.00 96.69 96 VAL A C 1
ATOM 792 O O . VAL A 1 96 ? 6.350 23.878 10.550 1.00 96.69 96 VAL A O 1
ATOM 795 N N . THR A 1 97 ? 6.859 22.843 8.634 1.00 96.44 97 THR A N 1
ATOM 796 C CA . THR A 1 97 ? 7.161 24.089 7.915 1.00 96.44 97 THR A CA 1
ATOM 797 C C . THR A 1 97 ? 5.905 24.928 7.702 1.00 96.44 97 THR A C 1
ATOM 799 O O . THR A 1 97 ? 5.990 26.149 7.762 1.00 96.44 97 THR A O 1
ATOM 802 N N . PHE A 1 98 ? 4.751 24.298 7.464 1.00 96.19 98 PHE A N 1
ATOM 803 C CA . PHE A 1 98 ? 3.495 25.018 7.259 1.00 96.19 98 PHE A CA 1
ATOM 804 C C . PHE A 1 98 ? 2.807 25.417 8.569 1.00 96.19 98 PHE A C 1
ATOM 806 O O . PHE A 1 98 ? 2.284 26.519 8.683 1.00 96.19 98 PHE A O 1
ATOM 813 N N . THR A 1 99 ? 2.792 24.521 9.555 1.00 94.81 99 THR A N 1
ATOM 814 C CA . THR A 1 99 ? 1.981 24.685 10.774 1.00 94.81 99 THR A CA 1
ATOM 815 C C . THR A 1 99 ? 2.768 25.182 11.982 1.00 94.81 99 THR A C 1
ATOM 817 O O . THR A 1 99 ? 2.165 25.590 12.971 1.00 94.81 99 THR A O 1
ATOM 820 N N . GLY A 1 100 ? 4.101 25.098 11.942 1.00 95.12 100 GLY A N 1
ATOM 821 C CA . GLY A 1 100 ? 4.975 25.327 13.094 1.00 95.12 100 GLY A CA 1
ATOM 822 C C . GLY A 1 100 ? 4.910 24.236 14.171 1.00 95.12 100 GLY A C 1
ATOM 823 O O . GLY A 1 100 ? 5.621 24.339 15.164 1.00 95.12 100 GLY A O 1
ATOM 824 N N . LYS A 1 101 ? 4.080 23.201 13.989 1.00 94.81 101 LYS A N 1
ATOM 825 C CA . LYS A 1 101 ? 3.866 22.109 14.947 1.00 94.81 101 LYS A CA 1
ATOM 826 C C . LYS A 1 101 ? 4.402 20.792 14.410 1.00 94.81 101 LYS A C 1
ATOM 828 O O . LYS A 1 101 ? 4.383 20.556 13.199 1.00 94.81 101 LYS A O 1
ATOM 833 N N . SER A 1 102 ? 4.850 19.923 15.311 1.00 94.94 102 SER A N 1
ATOM 834 C CA . SER A 1 102 ? 5.323 18.591 14.933 1.00 94.94 102 SER A CA 1
ATOM 835 C C . SER A 1 102 ? 4.201 17.780 14.290 1.00 94.94 102 SER A C 1
ATOM 837 O O . SER A 1 102 ? 3.051 17.837 14.730 1.00 94.94 102 SER A O 1
ATOM 839 N N . ILE A 1 103 ? 4.526 16.938 13.302 1.00 92.56 103 ILE A N 1
ATOM 840 C CA . ILE A 1 103 ? 3.547 15.980 12.757 1.00 92.56 103 ILE A CA 1
ATOM 841 C C . ILE A 1 103 ? 3.013 15.020 13.835 1.00 92.56 103 ILE A C 1
ATOM 843 O O . ILE A 1 103 ? 1.895 14.520 13.723 1.00 92.56 103 ILE A O 1
ATOM 847 N N . GLU A 1 104 ? 3.782 14.787 14.901 1.00 92.06 104 GLU A N 1
ATOM 848 C CA . GLU A 1 104 ? 3.373 13.952 16.032 1.00 92.06 104 GLU A CA 1
ATOM 849 C C . GLU A 1 104 ? 2.239 14.578 16.851 1.00 92.06 104 GLU A C 1
ATOM 851 O O . GLU A 1 104 ? 1.446 13.845 17.438 1.00 92.06 104 GLU A O 1
ATOM 856 N N . GLU A 1 105 ? 2.114 15.908 16.867 1.00 90.88 105 GLU A N 1
ATOM 857 C CA . GLU A 1 105 ? 1.034 16.603 17.582 1.00 90.88 105 GLU A CA 1
ATOM 858 C C . GLU A 1 105 ? -0.324 16.435 16.896 1.00 90.88 105 GLU A C 1
ATOM 860 O O . GLU A 1 105 ? -1.362 16.494 17.553 1.00 90.88 105 GLU A O 1
ATOM 865 N N . PHE A 1 106 ? -0.325 16.183 15.585 1.00 88.06 106 PHE A N 1
ATOM 866 C CA . PHE A 1 106 ? -1.541 15.938 14.811 1.00 88.06 106 PHE A CA 1
ATOM 867 C C . PHE A 1 106 ? -2.040 14.498 14.912 1.00 88.06 106 PHE A C 1
ATOM 869 O O . PHE A 1 106 ? -3.148 14.212 14.452 1.00 88.06 106 PHE A O 1
ATOM 876 N N . LYS A 1 107 ? -1.253 13.588 15.507 1.00 82.44 107 LYS A N 1
ATOM 877 C CA . LYS A 1 107 ? -1.686 12.205 15.700 1.00 82.44 107 LYS A CA 1
ATOM 878 C C . LYS A 1 107 ? -2.930 12.175 16.569 1.00 82.44 107 LYS A C 1
ATOM 880 O O . LYS A 1 107 ? -2.915 12.557 17.742 1.00 82.44 107 LYS A O 1
ATOM 885 N N . ARG A 1 108 ? -4.018 11.687 15.986 1.00 71.94 108 ARG A N 1
ATOM 886 C CA . ARG A 1 108 ? -5.304 11.602 16.665 1.00 71.94 108 ARG A CA 1
ATOM 887 C C . ARG A 1 108 ? -5.183 10.635 17.846 1.00 71.94 108 ARG A C 1
ATOM 889 O O . ARG A 1 108 ? -4.732 9.503 17.692 1.00 71.94 108 ARG A O 1
ATOM 896 N N . LYS A 1 109 ? -5.600 11.085 19.032 1.00 69.31 109 LYS A N 1
ATOM 897 C CA . LYS A 1 109 ? -5.546 10.272 20.262 1.00 69.31 109 LYS A CA 1
ATOM 898 C C . LYS A 1 109 ? -6.700 9.268 20.382 1.00 69.31 109 LYS A C 1
ATOM 900 O O . LYS A 1 109 ? -6.534 8.245 21.031 1.00 69.31 109 LYS A O 1
ATOM 905 N N . ASN A 1 110 ? -7.837 9.541 19.738 1.00 69.25 110 ASN A N 1
ATOM 906 C CA . ASN A 1 110 ? -9.060 8.738 19.851 1.00 69.25 110 ASN A CA 1
ATOM 907 C C . ASN A 1 110 ? -9.466 8.170 18.490 1.00 69.25 110 ASN A C 1
ATOM 909 O O . ASN A 1 110 ? -9.235 8.812 17.480 1.00 69.25 110 ASN A O 1
ATOM 913 N N . THR A 1 111 ? -10.128 7.022 18.415 1.00 77.62 111 THR A N 1
ATOM 914 C CA . THR A 1 111 ? -10.733 6.517 17.166 1.00 77.62 111 THR A CA 1
ATOM 915 C C . THR A 1 111 ? -12.068 7.212 16.891 1.00 77.62 111 THR A C 1
ATOM 917 O O . THR A 1 111 ? -12.679 7.776 17.800 1.00 77.62 111 THR A O 1
ATOM 920 N N . ILE A 1 112 ? -12.492 7.309 15.629 1.00 83.94 112 ILE A N 1
ATOM 921 C CA . ILE A 1 112 ? -13.845 7.790 15.299 1.00 83.94 112 ILE A CA 1
ATOM 922 C C . ILE A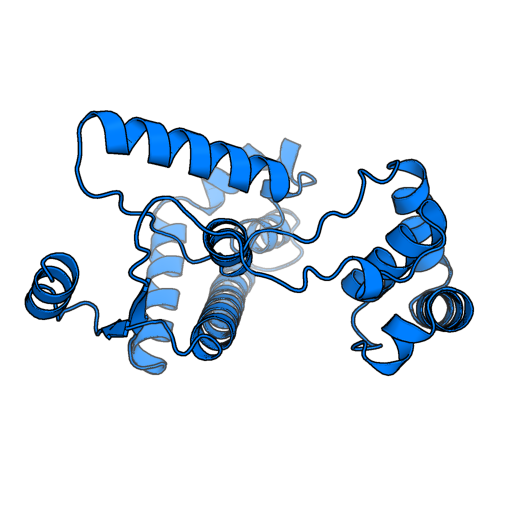 1 112 ? -14.855 6.750 15.772 1.00 83.94 112 ILE A C 1
ATOM 924 O O . ILE A 1 112 ? -14.644 5.555 15.583 1.00 83.94 112 ILE A O 1
ATOM 928 N N . GLN A 1 113 ? -15.950 7.214 16.370 1.00 83.31 113 GLN A N 1
ATOM 929 C CA . GLN A 1 113 ? -17.094 6.360 16.650 1.00 83.31 113 GLN A CA 1
ATOM 930 C C . GLN A 1 113 ? -18.052 6.401 15.465 1.00 83.31 113 GLN A C 1
ATOM 932 O O . GLN A 1 113 ? -18.475 7.473 15.031 1.00 83.31 113 GLN A O 1
ATOM 937 N N . HIS A 1 114 ? -18.359 5.224 14.933 1.00 87.56 114 HIS A N 1
ATOM 938 C CA . HIS A 1 114 ? -19.379 5.055 13.907 1.00 87.56 114 HIS A CA 1
ATOM 939 C C . HIS A 1 114 ? -20.717 4.713 14.568 1.00 87.56 114 HIS A C 1
ATOM 941 O O . HIS A 1 114 ? -20.718 4.041 15.598 1.00 87.56 114 HIS A O 1
ATOM 947 N N . PRO A 1 115 ? -21.861 5.099 13.976 1.00 89.62 115 PRO A N 1
ATOM 948 C CA . PRO A 1 115 ? -23.188 4.712 14.463 1.00 89.62 115 PRO A CA 1
ATOM 949 C C . PRO A 1 115 ? -23.539 3.249 14.122 1.00 89.62 115 PRO A C 1
ATOM 951 O O . PRO A 1 115 ? -24.708 2.885 14.053 1.00 89.62 115 PRO A O 1
ATOM 954 N N . PHE A 1 116 ? -22.532 2.423 13.840 1.00 90.50 116 PHE A N 1
ATOM 955 C CA . PHE A 1 116 ? -22.655 1.027 13.452 1.00 90.50 116 PHE A CA 1
ATOM 956 C C . PHE A 1 116 ? -21.437 0.243 13.938 1.00 90.50 116 PHE A C 1
ATOM 958 O O . PHE A 1 116 ? -20.344 0.790 14.111 1.00 90.50 116 PHE A O 1
ATOM 965 N N . ASN A 1 117 ? -21.627 -1.063 14.100 1.00 91.38 117 ASN A N 1
ATOM 966 C CA . ASN A 1 117 ? -20.554 -1.979 14.456 1.00 91.38 117 ASN A CA 1
ATOM 967 C C . ASN A 1 117 ? -19.692 -2.296 13.230 1.00 91.38 117 ASN A C 1
ATOM 969 O O . ASN A 1 117 ? -20.196 -2.435 12.114 1.00 91.38 117 ASN A O 1
ATOM 973 N N . ILE A 1 118 ? -18.383 -2.426 13.444 1.00 93.19 118 ILE A N 1
ATOM 974 C CA . ILE A 1 118 ? -17.431 -2.812 12.400 1.00 93.19 118 ILE A CA 1
ATOM 975 C C . ILE A 1 118 ? -16.908 -4.207 12.717 1.00 93.19 118 ILE A C 1
ATOM 977 O O . ILE A 1 118 ? -16.120 -4.384 13.643 1.00 93.19 118 ILE A O 1
ATOM 981 N N . LEU A 1 119 ? -17.305 -5.175 11.897 1.00 94.75 119 LEU A N 1
ATOM 982 C CA . LEU A 1 119 ? -16.731 -6.514 11.879 1.00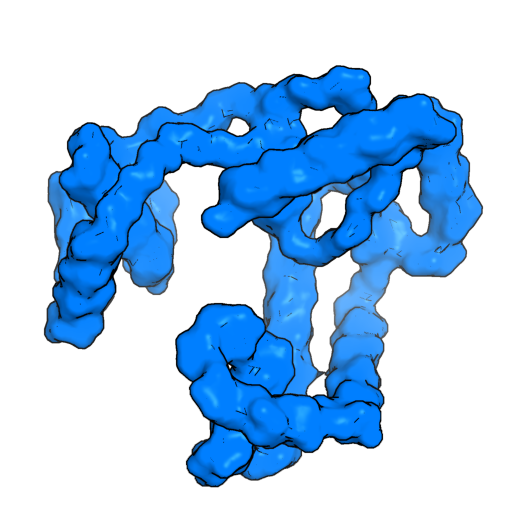 94.75 119 LEU A CA 1
ATOM 983 C C . LEU A 1 119 ? -15.592 -6.556 10.854 1.00 94.75 119 LEU A C 1
ATOM 985 O O . LEU A 1 119 ? -15.810 -6.313 9.666 1.00 94.75 119 LEU A O 1
ATOM 989 N N . LYS A 1 120 ? -14.368 -6.854 11.302 1.00 95.62 120 LYS A N 1
ATOM 990 C CA . LYS A 1 120 ? -13.207 -6.978 10.413 1.00 95.62 120 LYS A CA 1
ATOM 991 C C . LYS A 1 120 ? -12.924 -8.446 10.123 1.00 95.62 120 LYS A C 1
ATOM 993 O O . LYS A 1 120 ? -12.608 -9.214 11.026 1.00 95.62 120 LYS A O 1
ATOM 998 N N . ILE A 1 121 ? -12.987 -8.804 8.846 1.00 96.12 121 ILE A N 1
ATOM 999 C CA . ILE A 1 121 ? -12.712 -10.153 8.351 1.00 96.12 121 ILE A CA 1
ATOM 1000 C C . ILE A 1 121 ? -11.479 -10.094 7.454 1.00 96.12 121 ILE A C 1
ATOM 1002 O O . ILE A 1 121 ? -11.404 -9.275 6.537 1.00 96.12 121 ILE A O 1
ATOM 1006 N N . GLY A 1 122 ? -10.503 -10.952 7.733 1.00 96.06 122 GLY A N 1
ATOM 1007 C CA . GLY A 1 122 ? -9.283 -11.101 6.951 1.00 96.06 122 GLY A CA 1
ATOM 1008 C C . GLY A 1 122 ? -9.212 -12.482 6.314 1.00 96.06 122 GLY A C 1
ATOM 1009 O O . GLY A 1 122 ? -9.409 -13.488 6.988 1.00 96.06 122 GLY A O 1
ATOM 1010 N N . LEU A 1 123 ? -8.880 -12.545 5.025 1.00 95.50 123 LEU A N 1
ATOM 1011 C CA . LEU A 1 123 ? -8.591 -13.814 4.360 1.00 95.50 123 LEU A CA 1
ATOM 1012 C C . LEU A 1 123 ? -7.092 -14.108 4.426 1.00 95.50 123 LEU A C 1
ATOM 1014 O O . LEU A 1 123 ? -6.269 -13.262 4.066 1.00 95.50 123 LEU A O 1
ATOM 1018 N N . THR A 1 124 ? -6.737 -15.309 4.872 1.00 94.12 124 THR A N 1
ATOM 1019 C CA . THR A 1 124 ? -5.350 -15.772 4.977 1.00 94.12 124 THR A CA 1
ATOM 1020 C C . THR A 1 124 ? -5.159 -17.123 4.302 1.00 94.12 124 THR A C 1
ATOM 1022 O O . THR A 1 124 ? -6.070 -17.939 4.216 1.00 94.12 124 THR A O 1
ATOM 1025 N N . MET A 1 125 ? -3.945 -17.369 3.828 1.00 94.69 125 MET A N 1
ATOM 1026 C CA . MET A 1 125 ? -3.523 -18.635 3.235 1.00 94.69 125 MET A CA 1
ATOM 1027 C C . MET A 1 125 ? -2.029 -18.835 3.457 1.00 94.69 125 MET A C 1
ATOM 1029 O O . MET A 1 125 ? -1.319 -17.900 3.852 1.00 94.69 125 MET A O 1
ATOM 1033 N N . GLU A 1 126 ? -1.549 -20.043 3.181 1.00 95.50 126 GLU A N 1
ATOM 1034 C CA . GLU A 1 126 ? -0.128 -20.338 3.275 1.00 95.50 126 GLU A CA 1
ATOM 1035 C C . GLU A 1 126 ? 0.678 -19.511 2.276 1.00 95.50 126 GLU A C 1
ATOM 1037 O O . GLU A 1 126 ? 0.261 -19.253 1.144 1.00 95.50 126 GLU A O 1
ATOM 1042 N N . ARG A 1 127 ? 1.873 -19.082 2.695 1.00 94.56 127 ARG A N 1
ATOM 1043 C CA . ARG A 1 127 ? 2.696 -18.159 1.897 1.00 94.56 127 ARG A CA 1
ATOM 1044 C C . ARG A 1 127 ? 3.024 -18.728 0.517 1.00 94.56 127 ARG A C 1
ATOM 1046 O O . ARG A 1 127 ? 3.014 -17.982 -0.460 1.00 94.56 127 ARG A O 1
ATOM 1053 N N . ASN A 1 128 ? 3.329 -20.020 0.449 1.00 96.25 128 ASN A N 1
ATOM 1054 C CA . ASN A 1 128 ? 3.703 -20.674 -0.802 1.00 96.25 128 ASN A CA 1
ATOM 1055 C C . ASN A 1 128 ? 2.521 -20.709 -1.780 1.00 96.25 128 ASN A C 1
ATOM 1057 O O . ASN A 1 128 ? 2.693 -20.350 -2.943 1.00 96.25 128 ASN A O 1
ATOM 1061 N N . GLU A 1 129 ? 1.321 -21.027 -1.291 1.00 96.56 129 GLU A N 1
ATOM 1062 C CA . GLU A 1 129 ? 0.091 -21.013 -2.090 1.00 96.56 129 GLU A CA 1
ATOM 1063 C C . GLU A 1 129 ? -0.229 -19.597 -2.596 1.00 96.56 129 GLU A C 1
ATOM 1065 O O . GLU A 1 129 ? -0.505 -19.397 -3.781 1.00 96.56 129 GLU A O 1
ATOM 1070 N N . LEU A 1 130 ? -0.107 -18.585 -1.727 1.00 96.75 130 LEU A N 1
ATOM 1071 C CA . LEU A 1 130 ? -0.303 -17.185 -2.108 1.00 96.75 130 LEU A CA 1
ATOM 1072 C C . LEU A 1 130 ? 0.637 -16.766 -3.236 1.00 96.75 130 LEU A C 1
ATOM 1074 O O . LEU A 1 130 ? 0.224 -16.093 -4.179 1.00 96.75 130 LEU A O 1
ATOM 1078 N N . TYR A 1 131 ? 1.911 -17.141 -3.143 1.00 97.38 131 TYR A N 1
ATOM 1079 C CA . TYR A 1 131 ? 2.907 -16.775 -4.143 1.00 97.38 131 TYR A CA 1
ATOM 1080 C C . TYR A 1 131 ? 2.666 -17.484 -5.474 1.00 97.38 131 TYR A C 1
ATOM 1082 O O . TYR A 1 131 ? 2.788 -16.842 -6.515 1.00 97.38 131 TYR A O 1
ATOM 1090 N N . GLN A 1 132 ? 2.260 -18.754 -5.451 1.00 98.00 132 GLN A N 1
ATOM 1091 C CA . GLN A 1 132 ? 1.855 -19.476 -6.657 1.00 98.00 132 GLN A CA 1
ATOM 1092 C C . GLN A 1 132 ? 0.659 -18.800 -7.335 1.00 98.00 132 GLN A C 1
ATOM 1094 O O . GLN A 1 132 ? 0.726 -18.496 -8.524 1.00 98.00 132 GLN A O 1
ATOM 1099 N N . ARG A 1 133 ? -0.390 -18.462 -6.573 1.00 97.81 133 ARG A N 1
ATOM 1100 C CA . ARG A 1 133 ? -1.563 -17.739 -7.093 1.00 97.81 133 ARG A CA 1
ATOM 1101 C C . ARG A 1 133 ? -1.209 -16.368 -7.660 1.00 97.81 133 ARG A C 1
ATOM 1103 O O . ARG A 1 133 ? -1.733 -15.985 -8.700 1.00 97.81 133 ARG A O 1
ATOM 1110 N N . ILE A 1 134 ? -0.321 -15.625 -6.997 1.00 98.19 134 ILE A N 1
ATOM 1111 C CA . ILE A 1 134 ? 0.165 -14.332 -7.496 1.00 98.19 134 ILE A CA 1
ATOM 1112 C C . ILE A 1 134 ? 0.874 -14.505 -8.837 1.00 98.19 134 ILE A C 1
ATOM 1114 O O . ILE A 1 134 ? 0.583 -13.747 -9.758 1.00 98.19 134 ILE A O 1
ATOM 1118 N N . ASN A 1 135 ? 1.780 -15.477 -8.943 1.00 98.31 135 ASN A N 1
ATOM 1119 C CA . ASN A 1 135 ? 2.536 -15.709 -10.169 1.00 98.31 135 ASN A CA 1
ATOM 1120 C C . ASN A 1 135 ? 1.600 -16.084 -11.320 1.00 98.31 135 ASN A C 1
ATOM 1122 O O . ASN A 1 135 ? 1.641 -15.425 -12.355 1.00 98.31 135 ASN A O 1
ATOM 1126 N N . GLN A 1 136 ? 0.696 -17.040 -11.082 1.00 98.56 136 GLN A N 1
ATOM 1127 C CA . GLN A 1 136 ? -0.301 -17.461 -12.063 1.00 98.56 136 GLN A CA 1
ATOM 1128 C C . GLN A 1 136 ? -1.164 -16.285 -12.528 1.00 98.56 136 GLN A C 1
ATOM 1130 O O . GLN A 1 136 ? -1.326 -16.070 -13.722 1.00 98.56 136 GLN A O 1
ATOM 1135 N N . ARG A 1 137 ? -1.651 -15.460 -11.592 1.00 98.44 137 ARG A N 1
ATOM 1136 C CA . ARG A 1 137 ? -2.456 -14.278 -11.922 1.00 98.44 137 ARG A CA 1
ATOM 1137 C C . ARG A 1 137 ? -1.698 -13.290 -12.808 1.00 98.44 137 ARG A C 1
ATOM 1139 O O . ARG A 1 137 ? -2.311 -12.675 -13.670 1.00 98.44 137 ARG A O 1
ATOM 1146 N N . VAL A 1 138 ? -0.397 -13.094 -12.588 1.00 98.56 138 VAL A N 1
ATOM 1147 C CA . VAL A 1 138 ? 0.415 -12.212 -13.445 1.00 98.56 138 VAL A CA 1
ATOM 1148 C C . VAL A 1 138 ? 0.555 -12.807 -14.843 1.00 98.56 138 VAL A C 1
ATOM 1150 O O . VAL A 1 138 ? 0.368 -12.083 -15.816 1.00 98.56 138 VAL A O 1
ATOM 1153 N N . ASP A 1 139 ? 0.809 -14.111 -14.951 1.00 98.44 139 ASP A N 1
ATOM 1154 C CA . ASP A 1 139 ? 0.870 -14.789 -16.250 1.00 98.44 139 ASP A CA 1
ATOM 1155 C C . ASP A 1 139 ? -0.469 -14.665 -17.003 1.00 98.44 139 ASP A C 1
ATOM 1157 O O . ASP A 1 139 ? -0.491 -14.377 -18.200 1.00 98.44 139 ASP A O 1
ATOM 1161 N N . ASP A 1 140 ? -1.593 -14.790 -16.294 1.00 98.62 140 ASP A N 1
ATOM 1162 C CA . ASP A 1 140 ? -2.931 -14.606 -16.860 1.00 98.62 140 ASP A CA 1
ATOM 1163 C C . ASP A 1 140 ? -3.187 -13.149 -17.278 1.00 98.62 140 ASP A C 1
ATOM 1165 O O . ASP A 1 140 ? -3.760 -12.910 -18.336 1.00 98.62 140 ASP A O 1
ATOM 1169 N N . MET A 1 141 ? -2.726 -12.155 -16.507 1.00 98.31 141 MET A N 1
ATOM 1170 C CA . MET A 1 141 ? -2.822 -10.736 -16.888 1.00 98.31 141 MET A CA 1
ATOM 1171 C C . MET A 1 141 ? -2.080 -10.444 -18.196 1.00 98.31 141 MET A C 1
ATOM 1173 O O . MET A 1 141 ? -2.596 -9.711 -19.038 1.00 98.31 141 MET A O 1
ATOM 1177 N N . ILE A 1 142 ? -0.888 -11.018 -18.382 1.00 98.31 142 ILE A N 1
ATOM 1178 C CA . ILE A 1 142 ? -0.114 -10.859 -19.620 1.00 98.31 142 ILE A CA 1
ATOM 1179 C C . ILE A 1 142 ? -0.867 -11.475 -20.798 1.00 98.31 142 ILE A C 1
ATOM 1181 O O . ILE A 1 142 ? -1.050 -10.805 -21.813 1.00 98.31 142 ILE A O 1
ATOM 1185 N N . LYS A 1 143 ? -1.372 -12.707 -20.643 1.00 98.25 143 LYS A N 1
ATOM 1186 C CA . LYS A 1 143 ? -2.188 -13.382 -21.669 1.00 98.25 143 LYS A CA 1
ATOM 1187 C C . LYS A 1 143 ? -3.458 -12.605 -22.015 1.00 98.25 143 LYS A C 1
ATOM 1189 O O . LYS A 1 143 ? -3.855 -12.580 -23.172 1.00 98.25 143 LYS A O 1
ATOM 1194 N N . ASN A 1 144 ? -4.059 -11.947 -21.028 1.00 98.38 144 ASN A N 1
ATOM 1195 C CA . ASN A 1 144 ? -5.270 -11.145 -21.189 1.00 98.38 144 ASN A CA 1
ATOM 1196 C C . ASN A 1 144 ? -5.003 -9.722 -21.717 1.00 98.38 144 ASN A C 1
ATOM 1198 O O . ASN A 1 144 ? -5.922 -8.906 -21.733 1.00 98.38 144 ASN A O 1
ATOM 1202 N N . GLY A 1 145 ? -3.777 -9.409 -22.149 1.00 98.19 145 GLY A N 1
ATOM 1203 C CA . GLY A 1 145 ? -3.481 -8.161 -22.854 1.00 98.19 145 GLY A CA 1
ATOM 1204 C C . GLY A 1 145 ? -3.024 -6.998 -21.972 1.00 98.19 145 GLY A C 1
ATOM 1205 O O . GLY A 1 145 ? -3.146 -5.851 -22.397 1.00 98.19 145 GLY A O 1
ATOM 1206 N N . LEU A 1 146 ? -2.447 -7.248 -20.785 1.00 98.31 146 LEU A N 1
ATOM 1207 C CA . LEU A 1 146 ? -1.864 -6.181 -19.948 1.00 98.31 146 LEU A CA 1
ATOM 1208 C C . LEU A 1 146 ? -0.887 -5.294 -20.737 1.00 98.31 146 LEU A C 1
ATOM 1210 O O . LEU A 1 146 ? -0.881 -4.079 -20.575 1.00 98.31 146 LEU A O 1
ATOM 1214 N N . VAL A 1 147 ? -0.065 -5.888 -21.605 1.00 98.38 147 VAL A N 1
ATOM 1215 C CA . VAL A 1 147 ? 0.902 -5.133 -22.415 1.00 98.38 147 VAL A CA 1
ATOM 1216 C C . VAL A 1 147 ? 0.193 -4.146 -23.343 1.00 98.38 147 VAL A C 1
ATOM 1218 O O . VAL A 1 147 ? 0.614 -2.997 -23.461 1.00 98.38 147 VAL A O 1
ATOM 1221 N N . ASP A 1 148 ? -0.893 -4.574 -23.981 1.00 98.44 148 ASP A N 1
ATOM 1222 C CA . ASP A 1 148 ? -1.635 -3.741 -24.925 1.00 98.44 148 ASP A CA 1
ATOM 1223 C C . ASP A 1 148 ? -2.465 -2.666 -24.222 1.00 98.44 148 ASP A C 1
ATOM 1225 O O . ASP A 1 148 ? -2.575 -1.552 -24.737 1.00 98.44 148 ASP A O 1
ATOM 1229 N N . GLU A 1 149 ? -2.969 -2.947 -23.019 1.00 98.19 149 GLU A N 1
ATOM 1230 C CA . GLU A 1 149 ? -3.563 -1.932 -22.146 1.00 98.19 149 GLU A CA 1
ATOM 1231 C C . GLU A 1 149 ? -2.540 -0.838 -21.799 1.00 98.19 149 GLU A C 1
ATOM 1233 O O . GLU A 1 149 ? -2.803 0.350 -21.988 1.00 98.19 149 GLU A O 1
ATOM 1238 N N . VAL A 1 150 ? -1.340 -1.218 -21.345 1.00 97.81 150 VAL A N 1
ATOM 1239 C CA . VAL A 1 150 ? -0.309 -0.252 -20.930 1.00 97.81 150 VAL A CA 1
ATOM 1240 C C . VAL A 1 150 ? 0.197 0.577 -22.114 1.00 97.81 150 VAL A C 1
ATOM 1242 O O . VAL A 1 150 ? 0.400 1.783 -21.965 1.00 97.81 150 VAL A O 1
ATOM 1245 N N . LYS A 1 151 ? 0.336 -0.016 -23.310 1.00 97.81 151 LYS A N 1
ATOM 1246 C CA . LYS A 1 151 ? 0.693 0.724 -24.537 1.00 97.81 151 LYS A CA 1
ATOM 1247 C C . LYS A 1 151 ? -0.268 1.881 -24.813 1.00 97.81 151 LYS A C 1
ATOM 1249 O O . LYS A 1 151 ? 0.181 2.974 -25.150 1.00 97.81 151 LYS A O 1
ATOM 1254 N N . GLN A 1 152 ? -1.573 1.671 -24.636 1.00 98.00 152 GLN A N 1
ATOM 1255 C CA . GLN A 1 152 ? -2.586 2.716 -24.848 1.00 98.00 152 GLN A CA 1
ATOM 1256 C C . GLN A 1 152 ? -2.481 3.860 -23.827 1.00 98.00 152 GLN A C 1
ATOM 1258 O O . GLN A 1 152 ? -2.958 4.966 -24.078 1.00 98.00 152 GLN A O 1
ATOM 1263 N N . LEU A 1 153 ? -1.828 3.616 -22.689 1.00 97.19 153 LEU A N 1
ATOM 1264 C CA . LEU A 1 153 ? -1.688 4.563 -21.586 1.00 97.19 153 LEU A CA 1
ATOM 1265 C C . LEU A 1 153 ? -0.337 5.292 -21.557 1.00 97.19 153 LEU A C 1
ATOM 1267 O O . LEU A 1 153 ? -0.130 6.124 -20.674 1.00 97.19 153 LEU A O 1
ATOM 1271 N N . LEU A 1 154 ? 0.551 5.052 -22.531 1.00 95.38 154 LEU A N 1
ATOM 1272 C CA . LEU A 1 154 ? 1.838 5.752 -22.669 1.00 95.38 154 LEU A CA 1
ATOM 1273 C C . LEU A 1 154 ? 1.736 7.285 -22.553 1.00 95.38 154 LEU A C 1
ATOM 1275 O O . LEU A 1 154 ? 2.536 7.866 -21.818 1.00 95.38 154 LEU A O 1
ATOM 1279 N N . PRO A 1 155 ? 0.745 7.972 -23.165 1.00 96.44 155 PRO A N 1
ATOM 1280 C CA . PRO A 1 155 ? 0.617 9.426 -23.023 1.00 96.44 155 PRO A CA 1
ATOM 1281 C C . PRO A 1 155 ? 0.429 9.902 -21.573 1.00 96.44 155 PRO A C 1
ATOM 1283 O O . PRO A 1 155 ? 0.720 11.054 -21.250 1.00 96.44 155 PRO A O 1
ATOM 1286 N N . PHE A 1 156 ? -0.050 9.022 -20.694 1.00 96.19 156 PHE A N 1
ATOM 1287 C CA . PHE A 1 156 ? -0.380 9.316 -19.303 1.00 96.19 156 PHE A CA 1
ATOM 1288 C C . PHE A 1 156 ? 0.627 8.738 -18.309 1.00 96.19 156 PHE A C 1
ATOM 1290 O O . PHE A 1 156 ? 0.419 8.886 -17.107 1.00 96.19 156 PHE A O 1
ATOM 1297 N N . GLU A 1 157 ? 1.715 8.111 -18.765 1.00 93.56 157 GLU A N 1
ATOM 1298 C CA . GLU A 1 157 ? 2.681 7.361 -17.946 1.00 93.56 157 GLU A CA 1
ATOM 1299 C C . GLU A 1 157 ? 3.070 8.077 -16.641 1.00 93.56 157 GLU A C 1
ATOM 1301 O O . GLU A 1 157 ? 3.108 7.474 -15.569 1.00 93.56 157 GLU A O 1
ATOM 1306 N N . LYS A 1 158 ? 3.301 9.393 -16.703 1.00 92.44 158 LYS A N 1
ATOM 1307 C CA . LYS A 1 158 ? 3.731 10.210 -15.554 1.00 92.44 158 LYS A CA 1
ATOM 1308 C C . LYS A 1 158 ? 2.648 10.421 -14.487 1.00 92.44 158 LYS A C 1
ATOM 1310 O O . LYS A 1 158 ? 2.935 10.991 -13.434 1.00 92.44 158 LYS A O 1
ATOM 1315 N N . MET A 1 159 ? 1.405 10.004 -14.724 1.00 93.06 159 MET A N 1
ATOM 1316 C CA . MET A 1 159 ? 0.327 10.108 -13.745 1.00 93.06 159 MET A CA 1
ATOM 1317 C C . MET A 1 159 ? 0.548 9.127 -12.592 1.00 93.06 159 MET A C 1
ATOM 1319 O O . MET A 1 159 ? 0.763 7.937 -12.797 1.00 93.06 159 MET A O 1
ATOM 1323 N N . ASN A 1 160 ? 0.383 9.606 -11.357 1.00 87.56 160 ASN A N 1
ATOM 1324 C CA . ASN A 1 160 ? 0.558 8.793 -10.145 1.00 87.56 160 ASN A CA 1
ATOM 1325 C C . ASN A 1 160 ? -0.261 7.490 -10.142 1.00 87.56 160 ASN A C 1
ATOM 1327 O O . ASN A 1 160 ? 0.174 6.505 -9.556 1.00 87.56 160 ASN A O 1
ATOM 1331 N N . ALA A 1 161 ? -1.437 7.480 -10.779 1.00 89.69 161 ALA A N 1
ATOM 1332 C CA . ALA A 1 161 ? -2.285 6.291 -10.869 1.00 89.69 161 ALA A CA 1
ATOM 1333 C C . ALA A 1 161 ? -1.626 5.144 -11.658 1.00 89.69 161 ALA A C 1
ATOM 1335 O O . ALA A 1 161 ? -1.902 3.982 -11.378 1.00 89.69 161 ALA A O 1
ATOM 1336 N N . LEU A 1 162 ? -0.731 5.474 -12.595 1.00 94.12 162 LEU A N 1
ATOM 1337 C CA . LEU A 1 162 ? -0.025 4.521 -13.452 1.00 94.12 162 LEU A CA 1
ATOM 1338 C C . LEU A 1 162 ? 1.370 4.160 -12.924 1.00 94.12 162 LEU A C 1
ATOM 1340 O O . LEU A 1 162 ? 2.022 3.262 -13.443 1.00 94.12 162 LEU A O 1
ATOM 1344 N N . GLN A 1 163 ? 1.805 4.785 -11.828 1.00 92.25 163 GLN A N 1
ATOM 1345 C CA . GLN A 1 163 ? 3.043 4.451 -11.116 1.00 92.25 163 GLN A CA 1
ATOM 1346 C C . GLN A 1 163 ? 2.836 3.284 -10.130 1.00 92.25 163 GLN A C 1
ATOM 1348 O O . GLN A 1 163 ? 3.337 3.296 -9.003 1.00 92.25 163 GLN A O 1
ATOM 1353 N N . THR A 1 164 ? 2.051 2.283 -10.537 1.00 93.75 164 THR A N 1
ATOM 1354 C CA . THR A 1 164 ? 1.701 1.099 -9.741 1.00 93.75 164 THR A CA 1
ATOM 1355 C C . THR A 1 164 ? 2.355 -0.166 -10.302 1.00 93.75 164 THR A C 1
ATOM 1357 O O . THR A 1 164 ? 2.781 -0.196 -11.457 1.00 93.75 164 THR A O 1
ATOM 1360 N N . VAL A 1 165 ? 2.426 -1.215 -9.476 1.00 96.25 165 VAL A N 1
ATOM 1361 C CA . VAL A 1 165 ? 2.950 -2.536 -9.864 1.00 96.25 165 VAL A CA 1
ATOM 1362 C C . VAL A 1 165 ? 2.124 -3.099 -11.022 1.00 96.25 165 VAL A C 1
ATOM 1364 O O . VAL A 1 165 ? 0.893 -3.073 -10.969 1.00 96.25 165 VAL A O 1
ATOM 1367 N N . GLY A 1 166 ? 2.792 -3.622 -12.044 1.00 96.69 166 GLY A N 1
ATOM 1368 C CA . GLY A 1 166 ? 2.195 -4.023 -13.314 1.00 96.69 166 GLY A CA 1
ATOM 1369 C C . GLY A 1 166 ? 2.522 -3.002 -14.394 1.00 96.69 166 GLY A C 1
ATOM 1370 O O . GLY A 1 166 ? 3.255 -3.299 -15.326 1.00 96.69 166 GLY A O 1
ATOM 1371 N N . TYR A 1 167 ? 2.015 -1.780 -14.243 1.00 97.75 167 TYR A N 1
ATOM 1372 C CA . TYR A 1 167 ? 2.139 -0.734 -15.262 1.00 97.75 167 TYR A CA 1
ATOM 1373 C C . TYR A 1 167 ? 3.570 -0.223 -15.379 1.00 97.75 167 TYR A C 1
ATOM 1375 O O . TYR A 1 167 ? 4.095 -0.135 -16.484 1.00 97.75 167 TYR A O 1
ATOM 1383 N N . LYS A 1 168 ? 4.220 0.071 -14.246 1.00 96.81 168 LYS A N 1
ATOM 1384 C CA . LYS A 1 168 ? 5.581 0.616 -14.238 1.00 96.81 168 LYS A CA 1
ATOM 1385 C C . LYS A 1 168 ? 6.577 -0.321 -14.921 1.00 96.81 168 LYS A C 1
ATOM 1387 O O . LYS A 1 168 ? 7.383 0.120 -15.729 1.00 96.81 168 LYS A O 1
ATOM 1392 N N . GLU A 1 169 ? 6.508 -1.609 -14.611 1.00 98.19 169 GLU A N 1
ATOM 1393 C CA . GLU A 1 169 ? 7.390 -2.614 -15.196 1.00 98.19 169 GLU A CA 1
ATOM 1394 C C . GLU A 1 169 ? 7.148 -2.782 -16.701 1.00 98.19 169 GLU A C 1
ATOM 1396 O O . GLU A 1 169 ? 8.103 -2.941 -17.458 1.00 98.19 169 GLU A O 1
ATOM 1401 N N . ILE A 1 170 ? 5.892 -2.700 -17.154 1.00 98.38 170 ILE A N 1
ATOM 1402 C CA . ILE A 1 170 ? 5.593 -2.732 -18.589 1.00 98.38 170 ILE A CA 1
ATOM 1403 C C . ILE A 1 170 ? 6.042 -1.442 -19.284 1.00 98.38 170 ILE A C 1
ATOM 1405 O O . ILE A 1 170 ? 6.554 -1.530 -20.394 1.00 98.38 170 ILE A O 1
ATOM 1409 N N . PHE A 1 171 ? 5.944 -0.264 -18.659 1.00 98.19 171 PHE A N 1
ATOM 1410 C CA . PHE A 1 171 ? 6.544 0.953 -19.220 1.00 98.19 171 PHE A CA 1
ATOM 1411 C C . PHE A 1 171 ? 8.059 0.812 -19.389 1.00 98.19 171 PHE A C 1
ATOM 1413 O O . PHE A 1 171 ? 8.574 1.131 -20.456 1.00 98.19 171 PHE A O 1
ATOM 1420 N N . ASP A 1 172 ? 8.768 0.258 -18.398 1.00 97.25 172 ASP A N 1
ATOM 1421 C CA . ASP A 1 172 ? 10.209 -0.010 -18.515 1.00 97.25 172 ASP A CA 1
ATOM 1422 C C . ASP A 1 172 ? 10.523 -0.923 -19.721 1.00 97.25 172 ASP A C 1
ATOM 1424 O O . ASP A 1 172 ? 11.503 -0.690 -20.434 1.00 97.25 172 ASP A O 1
ATOM 1428 N N . TYR A 1 173 ? 9.684 -1.935 -19.979 1.00 98.12 173 TYR A N 1
ATOM 1429 C CA . TYR A 1 173 ? 9.777 -2.781 -21.176 1.00 98.12 173 TYR A CA 1
ATOM 1430 C C . TYR A 1 173 ? 9.512 -1.997 -22.472 1.00 98.12 173 TYR A C 1
ATOM 1432 O O . TYR A 1 173 ? 10.293 -2.093 -23.419 1.00 98.12 173 TYR A O 1
ATOM 1440 N N . LEU A 1 174 ? 8.448 -1.190 -22.520 1.00 97.62 174 LEU A N 1
ATOM 1441 C CA . LEU A 1 174 ? 8.095 -0.377 -23.692 1.00 97.62 174 LEU A CA 1
ATOM 1442 C C . LEU A 1 174 ? 9.167 0.673 -24.024 1.00 97.62 174 LEU A C 1
ATOM 1444 O O . LEU A 1 174 ? 9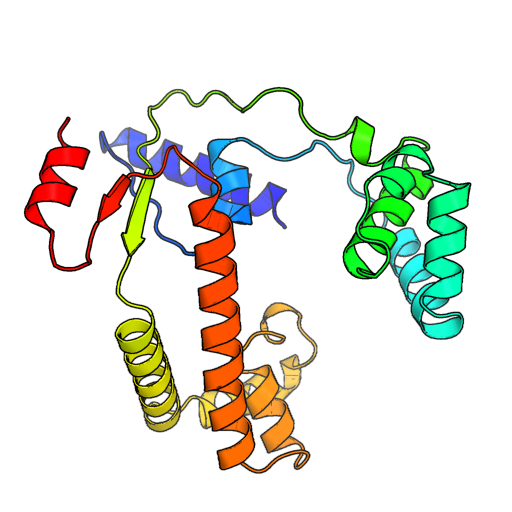.319 1.041 -25.184 1.00 97.62 174 LEU A O 1
ATOM 1448 N N . HIS A 1 175 ? 9.939 1.104 -23.026 1.00 97.50 175 HIS A N 1
ATOM 1449 C CA . HIS A 1 175 ? 11.095 1.994 -23.178 1.00 97.50 175 HIS A CA 1
ATOM 1450 C C . HIS A 1 175 ? 12.417 1.257 -23.434 1.00 97.50 175 HIS A C 1
ATOM 1452 O O . HIS A 1 175 ? 13.481 1.868 -23.352 1.00 97.50 175 HIS A O 1
ATOM 1458 N N . HIS A 1 176 ? 12.375 -0.048 -23.718 1.00 97.38 176 HIS A N 1
ATOM 1459 C CA . HIS A 1 176 ? 13.545 -0.895 -23.978 1.00 97.38 176 HIS A CA 1
ATOM 1460 C C . HIS A 1 176 ? 14.582 -0.928 -22.840 1.00 97.38 176 HIS A C 1
ATOM 1462 O O . HIS A 1 176 ? 15.752 -1.230 -23.069 1.00 97.38 176 HIS A O 1
ATOM 1468 N N . GLN A 1 177 ? 14.174 -0.636 -21.600 1.00 97.62 177 GLN A N 1
ATOM 1469 C CA . GLN A 1 177 ? 15.063 -0.683 -20.433 1.00 97.62 177 GLN A CA 1
ATOM 1470 C C . GLN A 1 177 ? 15.201 -2.097 -19.860 1.00 97.62 177 GLN A C 1
ATOM 1472 O O . GLN A 1 177 ? 16.138 -2.359 -19.108 1.00 97.62 177 GLN A O 1
ATOM 1477 N N . LYS A 1 178 ? 14.235 -2.976 -20.157 1.00 96.62 178 LYS A N 1
ATOM 1478 C CA . LYS A 1 178 ? 14.163 -4.375 -19.715 1.00 96.62 178 LYS A CA 1
ATOM 1479 C C . LYS A 1 178 ? 13.521 -5.236 -20.798 1.00 96.62 178 LYS A C 1
ATOM 1481 O O . LYS A 1 178 ? 12.734 -4.727 -21.601 1.00 96.62 178 LYS A O 1
ATOM 1486 N N . SER A 1 179 ? 13.809 -6.533 -20.800 1.00 98.44 179 SER A N 1
ATOM 1487 C CA . SER A 1 179 ? 13.060 -7.495 -21.613 1.00 98.44 179 SER A CA 1
ATOM 1488 C C . SER A 1 179 ? 11.631 -7.674 -21.076 1.00 98.44 179 SER A C 1
ATOM 1490 O O . SER A 1 179 ? 11.324 -7.310 -19.935 1.00 98.44 179 SER A O 1
ATOM 1492 N N . LEU A 1 180 ? 10.736 -8.243 -21.891 1.00 98.06 180 LEU A N 1
ATOM 1493 C CA . LEU A 1 180 ? 9.373 -8.536 -21.438 1.00 98.06 180 LEU A CA 1
ATOM 1494 C C . LEU A 1 180 ? 9.391 -9.571 -20.304 1.00 98.06 180 LEU A C 1
ATOM 1496 O O . LEU A 1 180 ? 8.666 -9.433 -19.324 1.00 98.06 180 LEU A O 1
ATOM 1500 N N . GLU A 1 181 ? 10.253 -10.577 -20.410 1.00 98.38 181 GLU A N 1
ATOM 1501 C CA . GLU A 1 181 ? 10.443 -11.620 -19.402 1.00 98.38 181 GLU A CA 1
ATOM 1502 C C . GLU A 1 181 ? 10.917 -11.023 -18.071 1.00 98.38 181 GLU A C 1
ATOM 1504 O O . GLU A 1 181 ? 10.361 -11.334 -17.015 1.00 98.38 181 GLU A O 1
ATOM 1509 N N . GLU A 1 182 ? 11.891 -10.110 -18.116 1.00 98.38 182 GLU A N 1
ATOM 1510 C CA . GLU A 1 182 ? 12.378 -9.400 -16.931 1.00 98.38 182 GLU A CA 1
ATOM 1511 C C . GLU A 1 182 ? 11.278 -8.547 -16.290 1.00 98.38 182 GLU A C 1
ATOM 1513 O O . GLU A 1 182 ? 11.113 -8.558 -15.066 1.00 98.38 182 GLU A O 1
ATOM 1518 N N . ALA A 1 183 ? 10.494 -7.829 -17.101 1.00 98.31 183 ALA A N 1
ATOM 1519 C CA . ALA A 1 183 ? 9.362 -7.049 -16.614 1.00 98.31 183 ALA A CA 1
ATOM 1520 C C . ALA A 1 183 ? 8.324 -7.945 -15.920 1.00 98.31 183 ALA A C 1
ATOM 1522 O O . ALA A 1 183 ? 7.888 -7.631 -14.813 1.00 98.31 183 ALA A O 1
ATOM 1523 N N . ILE A 1 184 ? 7.974 -9.092 -16.508 1.00 98.62 184 ILE A N 1
ATOM 1524 C CA . ILE A 1 184 ? 7.021 -10.051 -15.928 1.00 98.62 184 ILE A CA 1
ATOM 1525 C C . ILE A 1 184 ? 7.511 -10.568 -14.571 1.00 98.62 184 ILE A C 1
ATOM 1527 O O . ILE A 1 184 ? 6.750 -10.567 -13.597 1.00 98.62 184 ILE A O 1
ATOM 1531 N N . GLU A 1 185 ? 8.779 -10.964 -14.464 1.00 98.56 185 GLU A N 1
ATOM 1532 C CA . GLU A 1 185 ? 9.334 -11.448 -13.197 1.00 98.56 185 GLU A CA 1
ATOM 1533 C C . GLU A 1 185 ? 9.379 -10.355 -12.122 1.00 98.56 185 GLU A C 1
ATOM 1535 O O . GLU A 1 185 ? 9.072 -10.620 -10.950 1.00 98.56 185 GLU A O 1
ATOM 1540 N N . LEU A 1 186 ? 9.643 -9.104 -12.508 1.00 98.44 186 LEU A N 1
ATOM 1541 C CA . LEU A 1 186 ? 9.543 -7.959 -11.604 1.00 98.44 186 LEU A CA 1
ATOM 1542 C C . LEU A 1 186 ? 8.107 -7.714 -11.138 1.00 98.44 186 LEU A C 1
ATOM 1544 O O . LEU A 1 186 ? 7.899 -7.502 -9.942 1.00 98.44 186 LEU A O 1
ATOM 1548 N N . ILE A 1 187 ? 7.105 -7.814 -12.017 1.00 98.50 187 ILE A N 1
ATOM 1549 C CA . ILE A 1 187 ? 5.689 -7.687 -11.628 1.00 98.50 187 ILE A CA 1
ATOM 1550 C C . ILE A 1 187 ? 5.341 -8.756 -10.594 1.00 98.50 187 ILE A C 1
ATOM 1552 O O . ILE A 1 187 ? 4.743 -8.446 -9.555 1.00 98.50 187 ILE A O 1
ATOM 1556 N N . LYS A 1 188 ? 5.747 -10.011 -10.824 1.00 98.69 188 LYS A N 1
ATOM 1557 C CA . LYS A 1 188 ? 5.537 -11.109 -9.870 1.00 98.69 188 LYS A CA 1
ATOM 1558 C C . LYS A 1 188 ? 6.208 -10.804 -8.532 1.00 98.69 188 LYS A C 1
ATOM 1560 O O . LYS A 1 188 ? 5.558 -10.863 -7.484 1.00 98.69 188 LYS A O 1
ATOM 1565 N N . GLN A 1 189 ? 7.485 -10.425 -8.541 1.00 98.44 189 GLN A N 1
ATOM 1566 C CA . GLN A 1 189 ? 8.240 -10.092 -7.332 1.00 98.44 189 GLN A CA 1
ATOM 1567 C C . GLN A 1 189 ? 7.612 -8.928 -6.557 1.00 98.44 189 GLN A C 1
ATOM 1569 O O . GLN A 1 189 ? 7.382 -9.035 -5.348 1.00 98.44 189 GLN A O 1
ATOM 1574 N N . ASN A 1 190 ? 7.292 -7.830 -7.238 1.00 98.19 190 ASN A N 1
ATOM 1575 C CA . ASN A 1 190 ? 6.730 -6.632 -6.627 1.00 98.19 190 ASN A CA 1
ATOM 1576 C C . ASN A 1 190 ? 5.312 -6.863 -6.110 1.00 98.19 190 ASN A C 1
ATOM 1578 O O . ASN A 1 190 ? 4.972 -6.356 -5.037 1.00 98.19 190 ASN A O 1
ATOM 1582 N N . THR A 1 191 ? 4.524 -7.706 -6.781 1.00 98.00 191 THR A N 1
ATOM 1583 C CA . THR A 1 191 ? 3.208 -8.134 -6.293 1.00 98.00 191 THR A CA 1
ATOM 1584 C C . THR A 1 191 ? 3.338 -8.977 -5.022 1.00 98.00 191 THR A C 1
ATOM 1586 O O . THR A 1 191 ? 2.623 -8.723 -4.052 1.00 98.00 191 THR A O 1
ATOM 1589 N N . ARG A 1 192 ? 4.295 -9.918 -4.948 1.00 97.94 192 ARG A N 1
ATOM 1590 C CA . ARG A 1 192 ? 4.580 -10.679 -3.710 1.00 97.94 192 ARG A CA 1
ATOM 1591 C C . ARG A 1 192 ? 5.035 -9.766 -2.573 1.00 97.94 192 ARG A C 1
ATOM 1593 O O . ARG A 1 192 ? 4.562 -9.896 -1.443 1.00 97.94 192 ARG A O 1
ATOM 1600 N N . ASN A 1 193 ? 5.909 -8.804 -2.866 1.00 97.12 193 ASN A N 1
ATOM 1601 C CA . ASN A 1 193 ? 6.356 -7.803 -1.897 1.00 97.12 193 ASN A CA 1
ATOM 1602 C C . ASN A 1 193 ? 5.189 -6.942 -1.395 1.00 97.12 193 ASN A C 1
ATOM 1604 O O . ASN A 1 193 ? 5.104 -6.650 -0.201 1.00 97.12 193 ASN A O 1
ATOM 1608 N N . TYR A 1 194 ? 4.274 -6.555 -2.286 1.00 95.81 194 TYR A N 1
ATOM 1609 C CA . TYR A 1 194 ? 3.064 -5.822 -1.931 1.00 95.81 194 TYR A CA 1
ATOM 1610 C C . TYR A 1 194 ? 2.137 -6.656 -1.039 1.00 95.81 194 TYR A C 1
ATOM 1612 O O . TYR A 1 194 ? 1.786 -6.195 0.047 1.00 95.81 194 TYR A O 1
ATOM 1620 N N . ALA A 1 195 ? 1.852 -7.906 -1.409 1.00 95.81 195 ALA A N 1
ATOM 1621 C CA . ALA A 1 195 ? 1.051 -8.825 -0.602 1.00 95.81 195 ALA A CA 1
ATOM 1622 C C . ALA A 1 195 ? 1.663 -9.056 0.791 1.00 95.81 195 ALA A C 1
ATOM 1624 O O . ALA A 1 195 ? 0.967 -8.982 1.803 1.00 95.81 195 ALA A O 1
ATOM 1625 N N . LYS A 1 196 ? 2.990 -9.233 0.880 1.00 95.19 196 LYS A N 1
ATOM 1626 C CA . LYS A 1 196 ? 3.708 -9.322 2.163 1.00 95.19 196 LYS A CA 1
ATOM 1627 C C . LYS A 1 196 ? 3.482 -8.073 3.016 1.00 95.19 196 LYS A C 1
ATOM 1629 O O . LYS A 1 196 ? 3.186 -8.205 4.200 1.00 95.19 196 LYS A O 1
ATOM 1634 N N . ARG A 1 197 ? 3.594 -6.871 2.436 1.00 94.81 197 ARG A N 1
ATOM 1635 C CA . ARG A 1 197 ? 3.336 -5.609 3.154 1.00 94.81 197 ARG A CA 1
ATOM 1636 C C . ARG A 1 197 ? 1.894 -5.519 3.649 1.00 94.81 197 ARG A C 1
ATOM 1638 O O . ARG A 1 197 ? 1.695 -5.094 4.783 1.00 94.81 197 ARG A O 1
ATOM 1645 N N . GLN A 1 198 ? 0.916 -5.941 2.846 1.00 95.19 198 GLN A N 1
ATOM 1646 C CA . GLN A 1 198 ? -0.491 -5.987 3.259 1.00 95.19 198 GLN A CA 1
ATOM 1647 C C . GLN A 1 198 ? -0.685 -6.929 4.449 1.00 95.19 198 GLN A C 1
ATOM 1649 O O . GLN A 1 198 ? -1.229 -6.515 5.468 1.00 95.19 198 GLN A O 1
ATOM 1654 N N . ILE A 1 199 ? -0.158 -8.153 4.373 1.00 94.44 199 ILE A N 1
ATOM 1655 C CA . ILE A 1 199 ? -0.229 -9.124 5.473 1.00 94.44 199 ILE A CA 1
ATOM 1656 C C . ILE A 1 199 ? 0.431 -8.559 6.732 1.00 94.44 199 ILE A C 1
ATOM 1658 O O . ILE A 1 199 ? -0.163 -8.591 7.804 1.00 94.44 199 ILE A O 1
ATOM 1662 N N . THR A 1 200 ? 1.641 -8.004 6.623 1.00 93.69 200 THR A N 1
ATOM 1663 C CA . THR A 1 200 ? 2.333 -7.384 7.762 1.00 93.69 200 THR A CA 1
ATOM 1664 C C . THR A 1 200 ? 1.548 -6.213 8.350 1.00 93.69 200 THR A C 1
ATOM 1666 O O . THR A 1 200 ? 1.607 -6.002 9.558 1.00 93.69 200 THR A O 1
ATOM 1669 N N . TRP A 1 201 ? 0.828 -5.445 7.531 1.00 94.69 201 TRP A N 1
ATOM 1670 C CA . TRP A 1 201 ? -0.024 -4.359 8.007 1.00 94.69 201 TRP A CA 1
ATOM 1671 C C . TRP A 1 201 ? -1.212 -4.893 8.806 1.00 94.69 201 TRP A C 1
ATOM 1673 O O . TRP A 1 201 ? -1.398 -4.495 9.951 1.00 94.69 201 TRP A O 1
ATOM 1683 N N . PHE A 1 202 ? -1.984 -5.813 8.226 1.00 95.19 202 PHE A N 1
ATOM 1684 C CA . PHE A 1 202 ? -3.203 -6.331 8.847 1.00 95.19 202 PHE A CA 1
ATOM 1685 C C . PHE A 1 202 ? -2.924 -7.239 10.048 1.00 95.19 202 PHE A C 1
ATOM 1687 O O . PHE A 1 202 ? -3.685 -7.212 11.003 1.00 95.19 202 PHE A O 1
ATOM 1694 N N . LYS A 1 203 ? -1.801 -7.968 10.083 1.00 93.69 203 LYS A N 1
ATOM 1695 C CA . LYS A 1 203 ? -1.413 -8.778 11.255 1.00 93.69 203 LYS A CA 1
ATOM 1696 C C . LYS A 1 203 ? -1.152 -7.968 12.529 1.00 93.69 203 LYS A C 1
ATOM 1698 O O . LYS A 1 203 ? -1.066 -8.559 13.595 1.00 93.69 203 LYS A O 1
ATOM 1703 N N . LYS A 1 204 ? -0.982 -6.646 12.431 1.00 93.06 204 LYS A N 1
ATOM 1704 C CA . LYS A 1 204 ? -0.849 -5.766 13.606 1.00 93.06 204 LYS A CA 1
ATOM 1705 C C . LYS A 1 204 ? -2.195 -5.433 14.248 1.00 93.06 204 LYS A C 1
ATOM 1707 O O . LYS A 1 204 ? -2.213 -4.880 15.341 1.00 93.06 204 LYS A O 1
ATOM 1712 N N . ASP A 1 205 ? -3.293 -5.699 13.548 1.00 92.81 205 ASP A N 1
ATOM 1713 C CA . ASP A 1 205 ? -4.641 -5.424 14.014 1.00 92.81 205 ASP A CA 1
ATOM 1714 C C . ASP A 1 205 ? -5.258 -6.703 14.591 1.00 92.81 205 ASP A C 1
ATOM 1716 O O . ASP A 1 205 ? -5.718 -7.584 13.863 1.00 92.81 205 ASP A O 1
ATOM 1720 N N . ASN A 1 206 ? -5.269 -6.789 15.921 1.00 92.88 206 ASN A N 1
ATOM 1721 C CA . ASN A 1 206 ? -5.802 -7.938 16.656 1.00 92.88 206 ASN A CA 1
ATOM 1722 C C . ASN A 1 206 ? -7.338 -8.019 16.620 1.00 92.88 206 ASN A C 1
ATOM 1724 O O . ASN A 1 206 ? -7.901 -8.976 17.137 1.00 92.88 206 ASN A O 1
ATOM 1728 N N . THR A 1 207 ? -8.020 -7.028 16.035 1.00 93.38 207 THR A N 1
ATOM 1729 C CA . THR A 1 207 ? -9.486 -7.029 15.891 1.00 93.38 207 THR A CA 1
ATOM 1730 C C . THR A 1 207 ? -9.959 -7.729 14.614 1.00 93.38 207 THR A C 1
ATOM 1732 O O . THR A 1 207 ? -11.159 -7.804 14.364 1.00 93.38 207 THR A O 1
ATOM 1735 N N . ILE A 1 208 ? -9.031 -8.216 13.782 1.00 96.25 208 ILE A N 1
ATOM 1736 C CA . ILE A 1 208 ? -9.346 -8.938 12.547 1.00 96.25 208 ILE A CA 1
ATOM 1737 C C . ILE A 1 208 ? -9.568 -10.420 12.846 1.00 96.25 208 ILE A C 1
ATOM 1739 O O . ILE A 1 208 ? -8.659 -11.110 13.309 1.00 96.25 208 ILE A O 1
ATOM 1743 N N . ASN A 1 209 ? -10.744 -10.918 12.472 1.00 96.06 209 ASN A N 1
ATOM 1744 C CA . ASN A 1 209 ? -11.054 -12.342 12.459 1.00 96.06 209 ASN A CA 1
ATOM 1745 C C . ASN A 1 209 ? -10.528 -12.959 11.157 1.00 96.06 209 ASN A C 1
ATOM 1747 O O . ASN A 1 209 ? -10.925 -12.550 10.062 1.00 96.06 209 ASN A O 1
ATOM 1751 N N . TRP A 1 210 ? -9.595 -13.905 11.269 1.00 96.69 210 TRP A N 1
ATOM 1752 C CA . TRP A 1 210 ? -8.903 -14.496 10.123 1.00 96.69 210 TRP A CA 1
ATOM 1753 C C . TRP A 1 210 ? -9.522 -15.828 9.706 1.00 96.69 210 TRP A C 1
ATOM 1755 O O . TRP A 1 210 ? -9.655 -16.730 10.526 1.00 96.69 210 TRP A O 1
ATOM 1765 N N . PHE A 1 211 ? -9.799 -15.972 8.411 1.00 97.19 211 PHE A N 1
ATOM 1766 C CA . PHE A 1 211 ? -10.375 -17.177 7.812 1.00 97.19 211 PHE A CA 1
ATOM 1767 C C . PHE A 1 211 ? -9.583 -17.603 6.577 1.00 97.19 211 PHE A C 1
ATOM 1769 O O . PHE A 1 211 ? -8.968 -16.777 5.892 1.00 97.19 211 PHE A O 1
ATOM 1776 N N . LYS A 1 212 ? -9.618 -18.893 6.248 1.00 96.06 212 LYS A N 1
ATOM 1777 C CA . LYS A 1 212 ? -9.197 -19.378 4.931 1.00 96.06 212 LYS A CA 1
ATOM 1778 C C . LYS A 1 212 ? -10.289 -19.077 3.893 1.00 96.06 212 LYS A C 1
ATOM 1780 O O . LYS A 1 212 ? -11.468 -19.084 4.238 1.00 96.06 212 LYS A O 1
ATOM 1785 N N . PRO A 1 213 ? -9.946 -18.867 2.608 1.00 92.62 213 PRO A N 1
ATOM 1786 C CA . PRO A 1 213 ? -10.935 -18.533 1.577 1.00 92.62 213 PRO A CA 1
ATOM 1787 C C . PRO A 1 213 ? -12.061 -19.559 1.380 1.00 92.62 213 PRO A C 1
ATOM 1789 O O . PRO A 1 213 ? -13.104 -19.209 0.844 1.00 92.62 213 PRO A O 1
ATOM 1792 N N . ASN A 1 214 ? -11.848 -20.819 1.768 1.00 93.75 214 ASN A N 1
ATOM 1793 C CA . ASN A 1 214 ? -12.830 -21.896 1.640 1.00 93.75 214 ASN A CA 1
ATOM 1794 C C . ASN A 1 214 ? -13.770 -22.034 2.853 1.00 93.75 214 ASN A C 1
ATOM 1796 O O . ASN A 1 214 ? -14.687 -22.846 2.799 1.00 93.75 214 ASN A O 1
ATOM 1800 N N . GLN A 1 215 ? -13.571 -21.252 3.916 1.00 95.56 215 GLN A N 1
ATOM 1801 C CA . GLN A 1 215 ? -14.390 -21.268 5.135 1.00 95.56 215 GLN A CA 1
ATOM 1802 C C . GLN A 1 215 ? -15.608 -20.347 5.007 1.00 95.56 215 GLN A C 1
ATOM 1804 O O . GLN A 1 215 ? -15.798 -19.411 5.781 1.00 95.56 215 GLN A O 1
ATOM 1809 N N . LEU A 1 216 ? -16.394 -20.540 3.944 1.00 94.62 216 LEU A N 1
ATOM 1810 C CA . LEU A 1 216 ? -17.520 -19.655 3.633 1.00 94.62 216 LEU A CA 1
ATOM 1811 C C . LEU A 1 216 ? -18.608 -19.708 4.705 1.00 94.62 216 LEU A C 1
ATOM 1813 O O . LEU A 1 216 ? -19.193 -18.675 5.019 1.00 94.62 216 LEU A O 1
ATOM 1817 N N . GLN A 1 217 ? -18.862 -20.890 5.265 1.00 96.12 217 GLN A N 1
ATOM 1818 C CA . GLN A 1 217 ? -19.881 -21.065 6.291 1.00 96.12 217 GLN A CA 1
ATOM 1819 C C . GLN A 1 217 ? -19.514 -20.288 7.560 1.00 96.12 217 GLN A C 1
ATOM 1821 O O . GLN A 1 217 ? -20.311 -19.484 8.031 1.00 96.12 217 GLN A O 1
ATOM 1826 N N . GLU A 1 218 ? -18.284 -20.442 8.050 1.00 96.19 218 GLU A N 1
ATOM 1827 C CA . GLU A 1 218 ? -17.816 -19.769 9.263 1.00 96.19 218 GLU A CA 1
ATOM 1828 C C . GLU A 1 218 ? -17.774 -18.243 9.090 1.00 96.19 218 GLU A C 1
ATOM 1830 O O . GLU A 1 218 ? -18.093 -17.496 10.014 1.00 96.19 218 GLU A O 1
ATOM 1835 N N . ILE A 1 219 ? -17.427 -17.764 7.889 1.00 95.25 219 ILE A N 1
ATOM 1836 C CA . ILE A 1 219 ? -17.487 -16.335 7.553 1.00 95.25 219 ILE A CA 1
ATOM 1837 C C . ILE A 1 219 ? -18.931 -15.825 7.623 1.00 95.25 219 ILE A C 1
ATOM 1839 O O . ILE A 1 219 ? -19.169 -14.757 8.187 1.00 95.25 219 ILE A O 1
ATOM 1843 N N . THR A 1 220 ? -19.892 -16.556 7.053 1.00 93.88 220 THR A N 1
ATOM 1844 C CA . THR A 1 220 ? -21.305 -16.150 7.061 1.00 93.88 220 THR A CA 1
ATOM 1845 C C . THR A 1 220 ? -21.883 -16.170 8.473 1.00 93.88 220 THR A C 1
ATOM 1847 O O . THR A 1 220 ? -22.502 -15.185 8.871 1.00 93.88 220 THR A O 1
ATOM 1850 N N . GLU A 1 221 ? -21.612 -17.212 9.261 1.00 94.62 221 GLU A N 1
ATOM 1851 C CA . GLU A 1 221 ? -22.025 -17.296 10.670 1.00 94.62 221 GLU A CA 1
ATOM 1852 C C . GLU A 1 221 ? -21.486 -16.104 11.478 1.00 94.62 221 GLU A C 1
ATOM 1854 O O . GLU A 1 221 ? -22.225 -15.466 12.227 1.00 94.62 221 GLU A O 1
ATOM 1859 N N . GLN A 1 222 ? -20.225 -15.719 11.256 1.00 93.00 222 GLN A N 1
ATOM 1860 C CA . GLN A 1 222 ? -19.613 -14.556 11.903 1.00 93.00 222 GLN A CA 1
ATOM 1861 C C . GLN A 1 222 ? -20.281 -13.222 11.520 1.00 93.00 222 GLN A C 1
ATOM 1863 O O . GLN A 1 222 ? -20.255 -12.284 12.313 1.00 93.00 222 GLN A O 1
ATOM 1868 N N . ILE A 1 223 ? -20.838 -13.108 10.309 1.00 92.00 223 ILE A N 1
ATOM 1869 C CA . ILE A 1 223 ? -21.560 -11.915 9.822 1.00 92.00 223 ILE A CA 1
ATOM 1870 C C . ILE A 1 223 ? -22.999 -11.862 10.367 1.00 92.00 223 ILE A C 1
ATOM 1872 O O . ILE A 1 223 ? -23.647 -10.808 10.322 1.00 92.00 223 ILE A O 1
ATOM 1876 N N . GLU A 1 224 ? -23.548 -12.993 10.803 1.00 88.56 224 GLU A N 1
ATOM 1877 C CA . GLU A 1 224 ? -24.909 -13.103 11.334 1.00 88.56 224 GLU A CA 1
ATOM 1878 C C . GLU A 1 224 ? -25.009 -12.889 12.846 1.00 88.56 224 GLU A C 1
ATOM 1880 O O . GLU A 1 224 ? -26.078 -12.477 13.297 1.00 88.56 224 GLU A O 1
ATOM 1885 N N . GLN A 1 225 ? -23.913 -13.097 13.582 1.00 77.62 225 GLN A N 1
ATOM 1886 C CA . GLN A 1 225 ? -23.759 -12.699 14.989 1.00 77.62 225 GLN A CA 1
ATOM 1887 C C . GLN A 1 225 ? -23.814 -11.176 15.178 1.00 77.62 225 GLN A C 1
ATOM 1889 O O . GLN A 1 225 ? -24.439 -10.748 16.174 1.00 77.62 225 GLN A O 1
#

pLDDT: mean 93.28, std 6.45, range [57.97, 98.69]

Sequence (225 aa):
IFHTIRIKFSAKVNYIFKTNNKAVIVGGTGLYIKAFCEGLDEIPDIPNEIRQSIIFNYNTKGLRWLQQAVKTKDYIFWEKAEQQNPQRLMRALEVVTFTGKSIEEFKRKNTIQHPFNILKIGLTMERNELYQRINQRVDDMIKNGLVDEVKQLLPFEKMNALQTVGYKEIFDYLHHQKSLEEAIELIKQNTRNYAKRQITWFKKDNTINWFKPNQLQEITEQIEQ